Protein AF-0000000075213456 (afdb_homodimer)

Structure (mmCIF, N/CA/C/O backbone):
data_AF-0000000075213456-model_v1
#
loop_
_entity.id
_entity.type
_entity.pdbx_description
1 polymer 'Uncharacterized protein'
#
loop_
_atom_site.group_PDB
_atom_site.id
_atom_site.type_symbol
_atom_site.label_atom_id
_atom_site.label_alt_id
_atom_site.label_comp_id
_atom_site.label_asym_id
_atom_site.label_entity_id
_atom_site.label_seq_id
_atom_site.pdbx_PDB_ins_code
_atom_site.Cartn_x
_atom_site.Cartn_y
_atom_site.Cartn_z
_atom_site.occupancy
_atom_site.B_iso_or_equiv
_atom_site.auth_seq_id
_atom_site.auth_comp_id
_atom_site.auth_asym_id
_atom_site.auth_atom_id
_atom_site.pdbx_PDB_model_num
ATOM 1 N N . MET A 1 1 ? -4.926 -102.125 -33.375 1 35.5 1 MET A N 1
ATOM 2 C CA . MET A 1 1 ? -4.551 -101.125 -34.344 1 35.5 1 MET A CA 1
ATOM 3 C C . MET A 1 1 ? -5.164 -99.75 -33.969 1 35.5 1 MET A C 1
ATOM 5 O O . MET A 1 1 ? -6.328 -99.5 -34.25 1 35.5 1 MET A O 1
ATOM 9 N N . GLU A 1 2 ? -4.836 -99.312 -32.688 1 40.94 2 GLU A N 1
ATOM 10 C CA . GLU A 1 2 ? -5.309 -98.125 -31.922 1 40.94 2 GLU A CA 1
ATOM 11 C C . GLU A 1 2 ? -4.887 -96.812 -32.594 1 40.94 2 GLU A C 1
ATOM 13 O O . GLU A 1 2 ? -3.703 -96.625 -32.875 1 40.94 2 GLU A O 1
ATOM 18 N N . ASP A 1 3 ? -5.785 -96.25 -33.375 1 38.34 3 ASP A N 1
ATOM 19 C CA . ASP A 1 3 ? -5.816 -95 -34.125 1 38.34 3 ASP A CA 1
ATOM 20 C C . ASP A 1 3 ? -5.543 -93.75 -33.219 1 38.34 3 ASP A C 1
ATOM 22 O O . ASP A 1 3 ? -6.336 -93.5 -32.312 1 38.34 3 ASP A O 1
ATOM 26 N N . TYR A 1 4 ? -4.289 -93.562 -32.688 1 42.91 4 TYR A N 1
ATOM 27 C CA . TYR A 1 4 ? -3.816 -92.375 -31.984 1 42.91 4 TYR A CA 1
ATOM 28 C C . TYR A 1 4 ? -4.09 -91.125 -32.812 1 42.91 4 TYR A C 1
ATOM 30 O O . TYR A 1 4 ? -3.566 -90.938 -33.906 1 42.91 4 TYR A O 1
ATOM 38 N N . ASN A 1 5 ? -5.363 -90.562 -32.812 1 35.97 5 ASN A N 1
ATOM 39 C CA . ASN A 1 5 ? -5.793 -89.25 -33.344 1 35.97 5 ASN A CA 1
ATOM 40 C C . ASN A 1 5 ? -4.883 -88.125 -32.875 1 35.97 5 ASN A C 1
ATOM 42 O O . ASN A 1 5 ? -4.723 -87.938 -31.656 1 35.97 5 ASN A O 1
ATOM 46 N N . ASN A 1 6 ? -3.766 -87.75 -33.562 1 35.34 6 ASN A N 1
ATOM 47 C CA . ASN A 1 6 ? -2.881 -86.625 -33.5 1 35.34 6 ASN A CA 1
ATOM 48 C C . ASN A 1 6 ? -3.666 -85.312 -33.469 1 35.34 6 ASN A C 1
ATOM 50 O O . ASN A 1 6 ? -4.328 -84.938 -34.469 1 35.34 6 ASN A O 1
ATOM 54 N N . GLN A 1 7 ? -4.426 -85 -32.375 1 35.34 7 GLN A N 1
ATOM 55 C CA . GLN A 1 7 ? -5.051 -83.688 -32.156 1 35.34 7 GLN A CA 1
ATOM 56 C C . GLN A 1 7 ? -4.055 -82.562 -32.406 1 35.34 7 GLN A C 1
ATOM 58 O O . GLN A 1 7 ? -3.012 -82.5 -31.766 1 35.34 7 GLN A O 1
ATOM 63 N N . TYR A 1 8 ? -3.883 -82.188 -33.75 1 36.78 8 TYR A N 1
ATOM 64 C CA . TYR A 1 8 ? -3.203 -81 -34.25 1 36.78 8 TYR A CA 1
ATOM 65 C C . TYR A 1 8 ? -3.605 -79.75 -33.469 1 36.78 8 TYR A C 1
ATOM 67 O O . TYR A 1 8 ? -4.789 -79.375 -33.406 1 36.78 8 TYR A O 1
ATOM 75 N N . TYR A 1 9 ? -2.93 -79.438 -32.312 1 39.84 9 TYR A N 1
ATOM 76 C CA . TYR A 1 9 ? -2.932 -78.125 -31.609 1 39.84 9 TYR A CA 1
ATOM 77 C C . TYR A 1 9 ? -2.689 -77 -32.562 1 39.84 9 TYR A C 1
ATOM 79 O O . TYR A 1 9 ? -1.654 -76.938 -33.25 1 39.84 9 TYR A O 1
ATOM 87 N N . GLN A 1 10 ? -3.717 -76.562 -33.312 1 33.41 10 GLN A N 1
ATOM 88 C CA . GLN A 1 10 ? -3.658 -75.312 -34.125 1 33.41 10 GLN A CA 1
ATOM 89 C C . GLN A 1 10 ? -3.201 -74.125 -33.281 1 33.41 10 GLN A C 1
ATOM 91 O O . GLN A 1 10 ? -3.854 -73.75 -32.312 1 33.41 10 GLN A O 1
ATOM 96 N N . PRO A 1 11 ? -1.873 -73.875 -33.094 1 37.12 11 PRO A N 1
ATOM 97 C CA . PRO A 1 11 ? -1.334 -72.688 -32.406 1 37.12 11 PRO A CA 1
ATOM 98 C C . PRO A 1 11 ? -1.876 -71.375 -32.969 1 37.12 11 PRO A C 1
ATOM 100 O O . PRO A 1 11 ? -1.39 -70.312 -32.594 1 37.12 11 PRO A O 1
ATOM 103 N N . ASN A 1 12 ? -2.58 -71.25 -34.125 1 34.97 12 ASN A N 1
ATOM 104 C CA . ASN A 1 12 ? -2.418 -70 -34.844 1 34.97 12 ASN A CA 1
ATOM 105 C C . ASN A 1 12 ? -3.061 -68.875 -34.125 1 34.97 12 ASN A C 1
ATOM 107 O O . ASN A 1 12 ? -4.254 -68.625 -34.281 1 34.97 12 ASN A O 1
ATOM 111 N N . GLN A 1 13 ? -3.004 -68.75 -32.75 1 36.69 13 GLN A N 1
ATOM 112 C CA . GLN A 1 13 ? -3.592 -67.5 -32.312 1 36.69 13 GLN A CA 1
ATOM 113 C C . GLN A 1 13 ? -2.963 -66.312 -33.031 1 36.69 13 GLN A C 1
ATOM 115 O O . GLN A 1 13 ? -1.764 -66.062 -32.875 1 36.69 13 GLN A O 1
ATOM 120 N N . ASN A 1 14 ? -3.293 -65.938 -34.281 1 35.91 14 ASN A N 1
ATOM 121 C CA . ASN A 1 14 ? -3.049 -64.688 -34.969 1 35.91 14 ASN A CA 1
ATOM 122 C C . ASN A 1 14 ? -3.252 -63.5 -34 1 35.91 14 ASN A C 1
ATOM 124 O O . ASN A 1 14 ? -4.336 -63.344 -33.438 1 35.91 14 ASN A O 1
ATOM 128 N N . PRO A 1 15 ? -2.166 -63.031 -33.344 1 43.31 15 PRO A N 1
ATOM 129 C CA . PRO A 1 15 ? -2.4 -61.781 -32.656 1 43.31 15 PRO A CA 1
ATOM 130 C C . PRO A 1 15 ? -3.277 -60.812 -33.438 1 43.31 15 PRO A C 1
ATOM 132 O O . PRO A 1 15 ? -3.08 -60.656 -34.656 1 43.31 15 PRO A O 1
ATOM 135 N N . ASN A 1 16 ? -4.582 -60.75 -33.25 1 39.97 16 ASN A N 1
ATOM 136 C CA . ASN A 1 16 ? -5.473 -59.75 -33.844 1 39.97 16 ASN A CA 1
ATOM 137 C C . ASN A 1 16 ? -4.809 -58.406 -33.938 1 39.97 16 ASN A C 1
ATOM 139 O O . ASN A 1 16 ? -4.477 -57.781 -32.938 1 39.97 16 ASN A O 1
ATOM 143 N N . PRO A 1 17 ? -4.117 -58 -35.062 1 45.06 17 PRO A N 1
ATOM 144 C CA . PRO A 1 17 ? -3.574 -56.656 -35.344 1 45.06 17 PRO A CA 1
ATOM 145 C C . PRO A 1 17 ? -4.512 -55.531 -34.938 1 45.06 17 PRO A C 1
ATOM 147 O O . PRO A 1 17 ? -4.199 -54.375 -35.156 1 45.06 17 PRO A O 1
ATOM 150 N N . ASN A 1 18 ? -5.82 -55.812 -34.75 1 45.56 18 ASN A N 1
ATOM 151 C CA . ASN A 1 18 ? -6.688 -54.688 -34.469 1 45.56 18 ASN A CA 1
ATOM 152 C C . ASN A 1 18 ? -6.395 -54.062 -33.094 1 45.56 18 ASN A C 1
ATOM 154 O O . ASN A 1 18 ? -7.285 -53.5 -32.469 1 45.56 18 ASN A O 1
ATOM 158 N N . GLN A 1 19 ? -5.535 -54.656 -32.344 1 46.47 19 GLN A N 1
ATOM 159 C CA . GLN A 1 19 ? -5.355 -53.781 -31.188 1 46.47 19 GLN A CA 1
ATOM 160 C C . GLN A 1 19 ? -4.926 -52.375 -31.609 1 46.47 19 GLN A C 1
ATOM 162 O O . GLN A 1 19 ? -3.963 -52.219 -32.375 1 46.47 19 GLN A O 1
ATOM 167 N N . PRO A 1 20 ? -5.859 -51.375 -31.719 1 46.12 20 PRO A N 1
ATOM 168 C CA . PRO A 1 20 ? -5.387 -50.031 -32.094 1 46.12 20 PRO A CA 1
ATOM 169 C C . PRO A 1 20 ? -4.047 -49.688 -31.438 1 46.12 20 PRO A C 1
ATOM 171 O O . PRO A 1 20 ? -3.725 -50.188 -30.359 1 46.12 20 PRO A O 1
ATOM 174 N N . PRO A 1 21 ? -2.965 -49.312 -32.219 1 43.62 21 PRO A N 1
ATOM 175 C CA . PRO A 1 21 ? -1.715 -48.844 -31.641 1 43.62 21 PRO A CA 1
ATOM 176 C C . PRO A 1 21 ? -1.937 -48.094 -30.328 1 43.62 21 PRO A C 1
ATOM 178 O O . PRO A 1 21 ? -2.982 -47.469 -30.141 1 43.62 21 PRO A O 1
ATOM 181 N N . TYR A 1 22 ? -1.324 -48.469 -29.234 1 48.03 22 TYR A N 1
ATOM 182 C CA . TYR A 1 22 ? -1.169 -47.625 -28.062 1 48.03 22 TYR A CA 1
ATOM 183 C C . TYR A 1 22 ? -1.049 -46.156 -28.438 1 48.03 22 TYR A C 1
ATOM 185 O O . TYR A 1 22 ? -0.06 -45.75 -29.062 1 48.03 22 TYR A O 1
ATOM 193 N N . GLN A 1 23 ? -2.086 -45.406 -28.906 1 43.75 23 GLN A N 1
ATOM 194 C CA . GLN A 1 23 ? -1.974 -43.969 -29.047 1 43.75 23 GLN A CA 1
ATOM 195 C C . GLN A 1 23 ? -1.196 -43.375 -27.875 1 43.75 23 GLN A C 1
ATOM 197 O O . GLN A 1 23 ? -1.502 -43.625 -26.719 1 43.75 23 GLN A O 1
ATOM 202 N N . PRO A 1 24 ? 0.108 -43.031 -28.031 1 44.44 24 PRO A N 1
ATOM 203 C CA . PRO A 1 24 ? 0.726 -42.219 -26.984 1 44.44 24 PRO A CA 1
ATOM 204 C C . PRO A 1 24 ? -0.264 -41.281 -26.312 1 44.44 24 PRO A C 1
ATOM 206 O O . PRO A 1 24 ? -1.038 -40.594 -26.984 1 44.44 24 PRO A O 1
ATOM 209 N N . GLN A 1 25 ? -0.935 -41.562 -25.234 1 45.97 25 GLN A N 1
ATOM 210 C CA . GLN A 1 25 ? -1.639 -40.531 -24.5 1 45.97 25 GLN A CA 1
ATOM 211 C C . GLN A 1 25 ? -0.991 -39.156 -24.719 1 45.97 25 GLN A C 1
ATOM 213 O O . GLN A 1 25 ? 0.198 -38.969 -24.453 1 45.97 25 GLN A O 1
ATOM 218 N N . TYR A 1 26 ? -1.252 -38.344 -25.75 1 45.84 26 TYR A N 1
ATOM 219 C CA . TYR A 1 26 ? -0.932 -36.938 -25.797 1 45.84 26 TYR A CA 1
ATOM 220 C C . TYR A 1 26 ? -0.874 -36.344 -24.391 1 45.84 26 TYR A C 1
ATOM 222 O O . TYR A 1 26 ? -1.901 -36.219 -23.719 1 45.84 26 TYR A O 1
ATOM 230 N N . GLN A 1 27 ? 0.114 -36.562 -23.5 1 46.31 27 GLN A N 1
ATOM 231 C CA . GLN A 1 27 ? 0.436 -35.75 -22.344 1 46.31 27 GLN A CA 1
ATOM 232 C C . GLN A 1 27 ? 0.124 -34.281 -22.609 1 46.31 27 GLN A C 1
ATOM 234 O O . GLN A 1 27 ? 0.795 -33.625 -23.422 1 46.31 27 GLN A O 1
ATOM 239 N N . GLN A 1 28 ? -1.038 -33.75 -22.75 1 45.97 28 GLN A N 1
ATOM 240 C CA . GLN A 1 28 ? -1.233 -32.312 -22.781 1 45.97 28 GLN A CA 1
ATOM 241 C C . GLN A 1 28 ? -0.188 -31.594 -21.938 1 45.97 28 GLN A C 1
ATOM 243 O O . GLN A 1 28 ? 0.047 -31.984 -20.781 1 45.97 28 GLN A O 1
ATOM 248 N N . PRO A 1 29 ? 0.82 -30.953 -22.531 1 48.22 29 PRO A N 1
ATOM 249 C CA . PRO A 1 29 ? 1.768 -30.188 -21.703 1 48.22 29 PRO A CA 1
ATOM 250 C C . PRO A 1 29 ? 1.105 -29.516 -20.5 1 48.22 29 PRO A C 1
ATOM 252 O O . PRO A 1 29 ? 0.07 -28.875 -20.656 1 48.22 29 PRO A O 1
ATOM 255 N N . ILE A 1 30 ? 0.997 -30.062 -19.312 1 52.09 30 ILE A N 1
ATOM 256 C CA . ILE A 1 30 ? 0.672 -29.359 -18.078 1 52.09 30 ILE A CA 1
ATOM 257 C C . ILE A 1 30 ? 1.223 -27.938 -18.141 1 52.09 30 ILE A C 1
ATOM 259 O O . ILE A 1 30 ? 2.436 -27.734 -18.234 1 52.09 30 ILE A O 1
ATOM 263 N N . TYR A 1 31 ? 0.667 -26.953 -18.922 1 49.06 31 TYR A N 1
ATOM 264 C CA . TYR A 1 31 ? 1.037 -25.547 -18.859 1 49.06 31 TYR A CA 1
ATOM 265 C C . TYR A 1 31 ? 1.323 -25.125 -17.438 1 49.06 31 TYR A C 1
ATOM 267 O O . TYR A 1 31 ? 0.405 -25.016 -16.609 1 49.06 31 TYR A O 1
ATOM 275 N N . GLN A 1 32 ? 2.385 -25.578 -16.719 1 54.91 32 GLN A N 1
ATOM 276 C CA . GLN A 1 32 ? 2.861 -25.047 -15.453 1 54.91 32 GLN A CA 1
ATOM 277 C C . GLN A 1 32 ? 3.26 -23.578 -15.586 1 54.91 32 GLN A C 1
ATOM 279 O O . GLN A 1 32 ? 4.102 -23.234 -16.422 1 54.91 32 GLN A O 1
ATOM 284 N N . GLN A 1 33 ? 2.391 -22.547 -15.492 1 57.03 33 GLN A N 1
ATOM 285 C CA . GLN A 1 33 ? 2.941 -21.188 -15.461 1 57.03 33 GLN A CA 1
ATOM 286 C C . GLN A 1 33 ? 4.199 -21.141 -14.594 1 57.03 33 GLN A C 1
ATOM 288 O O . GLN A 1 33 ? 4.211 -21.641 -13.469 1 57.03 33 GLN A O 1
ATOM 293 N N . PRO A 1 34 ? 5.371 -21.141 -15.297 1 67.81 34 PRO A N 1
ATOM 294 C CA . PRO A 1 34 ? 6.598 -21.047 -14.5 1 67.81 34 PRO A CA 1
ATOM 295 C C . PRO A 1 34 ? 6.41 -20.234 -13.227 1 67.81 34 PRO A C 1
ATOM 297 O O . PRO A 1 34 ? 5.664 -19.25 -13.219 1 67.81 34 PRO A O 1
ATOM 300 N N . TYR A 1 35 ? 6.625 -20.938 -12.172 1 78.06 35 TYR A N 1
ATOM 301 C CA . TYR A 1 35 ? 6.59 -20.25 -10.883 1 78.06 35 TYR A CA 1
ATOM 302 C C . TYR A 1 35 ? 7.41 -18.969 -10.93 1 78.06 35 TYR A C 1
ATOM 304 O O . TYR A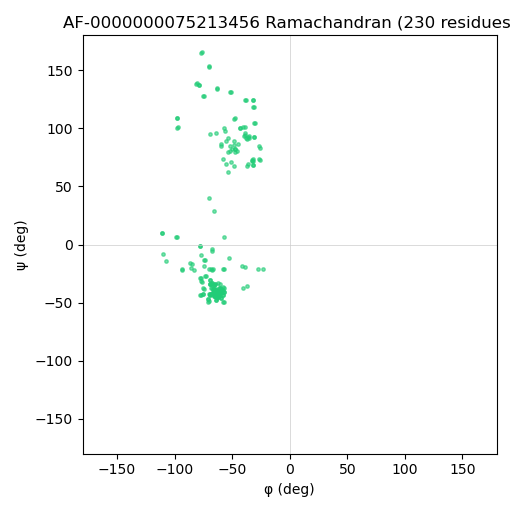 1 35 ? 8.602 -19 -11.234 1 78.06 35 TYR A O 1
ATOM 312 N N . ASP A 1 36 ? 6.887 -17.688 -10.922 1 88.44 36 ASP A N 1
ATOM 313 C CA . ASP A 1 36 ? 7.52 -16.375 -10.836 1 88.44 36 ASP A CA 1
ATOM 314 C C . ASP A 1 36 ? 7.492 -15.844 -9.406 1 88.44 36 ASP A C 1
ATOM 316 O O . ASP A 1 36 ? 6.457 -15.375 -8.938 1 88.44 36 ASP A O 1
ATOM 320 N N . PRO A 1 37 ? 8.594 -15.961 -8.68 1 90.94 37 PRO A N 1
ATOM 321 C CA . PRO A 1 37 ? 8.633 -15.539 -7.277 1 90.94 37 PRO A CA 1
ATOM 322 C C . PRO A 1 37 ? 8.258 -14.07 -7.094 1 90.94 37 PRO A C 1
ATOM 324 O O . PRO A 1 37 ? 7.914 -13.648 -5.984 1 90.94 37 PRO A O 1
ATOM 327 N N . THR A 1 38 ? 8.367 -13.258 -8.141 1 94.62 38 THR A N 1
ATOM 328 C CA . THR A 1 38 ? 8.086 -11.828 -8.039 1 94.62 38 THR A CA 1
ATOM 329 C C . THR A 1 38 ? 6.578 -11.57 -8.039 1 94.62 38 THR A C 1
ATOM 331 O O . THR A 1 38 ? 6.141 -10.43 -7.883 1 94.62 38 THR A O 1
ATOM 334 N N . THR A 1 39 ? 5.781 -12.609 -8.148 1 95.12 39 THR A N 1
ATOM 335 C CA . THR A 1 39 ? 4.336 -12.422 -8.188 1 95.12 39 THR A CA 1
ATOM 336 C C . THR A 1 39 ? 3.686 -12.961 -6.914 1 95.12 39 THR A C 1
ATOM 338 O O . THR A 1 39 ? 2.457 -13.008 -6.812 1 95.12 39 THR A O 1
ATOM 341 N N . GLU A 1 40 ? 4.465 -13.305 -5.938 1 95.06 40 GLU A N 1
ATOM 342 C CA . GLU A 1 40 ? 3.936 -13.82 -4.68 1 95.06 40 GLU A CA 1
ATOM 343 C C . GLU A 1 40 ? 3.227 -12.727 -3.887 1 95.06 40 GLU A C 1
ATOM 345 O O . GLU A 1 40 ? 3.543 -11.547 -4.031 1 95.06 40 GLU A O 1
ATOM 350 N N . VAL A 1 41 ? 2.324 -13.094 -3.102 1 97 41 VAL A N 1
ATOM 351 C CA . VAL A 1 41 ? 1.606 -12.188 -2.215 1 97 41 VAL A CA 1
ATOM 352 C C . VAL A 1 41 ? 2.58 -11.562 -1.217 1 97 41 VAL A C 1
ATOM 354 O O . VAL A 1 41 ? 3.422 -12.258 -0.643 1 97 41 VAL A O 1
ATOM 357 N N . MET A 1 42 ? 2.449 -10.266 -1.047 1 98.19 42 MET A N 1
ATOM 358 C CA . MET A 1 42 ? 3.285 -9.57 -0.073 1 98.19 42 MET A CA 1
ATOM 359 C C . MET A 1 42 ? 2.725 -9.727 1.337 1 98.19 42 MET A C 1
ATOM 361 O O . MET A 1 42 ? 1.516 -9.617 1.545 1 98.19 42 MET A O 1
ATOM 365 N N . SER A 1 43 ? 3.551 -9.961 2.297 1 98.06 43 SER A N 1
ATOM 366 C CA . SER A 1 43 ? 3.133 -10.102 3.689 1 98.06 43 SER A CA 1
ATOM 367 C C . SER A 1 43 ? 2.82 -8.75 4.312 1 98.06 43 SER A C 1
ATOM 369 O O . SER A 1 43 ? 3.219 -7.707 3.785 1 98.06 43 SER A O 1
ATOM 371 N N . ILE A 1 44 ? 2.16 -8.734 5.445 1 98.5 44 ILE A N 1
ATOM 372 C CA . ILE A 1 44 ? 1.854 -7.543 6.219 1 98.5 44 ILE A CA 1
ATOM 373 C C . ILE A 1 44 ? 3.148 -6.855 6.645 1 98.5 44 ILE A C 1
ATOM 375 O O . ILE A 1 44 ? 3.258 -5.629 6.574 1 98.5 44 ILE A O 1
ATOM 379 N N . GLY A 1 45 ? 4.156 -7.609 6.977 1 98.06 45 GLY A N 1
ATOM 380 C CA . GLY A 1 45 ? 5.434 -7.074 7.418 1 98.06 45 GLY A CA 1
ATOM 381 C C . GLY A 1 45 ? 6.172 -6.309 6.336 1 98.06 45 GLY A C 1
ATOM 382 O O . GLY A 1 45 ? 6.809 -5.293 6.609 1 98.06 45 GLY A O 1
ATOM 383 N N . SER A 1 46 ? 6.027 -6.77 5.133 1 97.81 46 SER A N 1
ATOM 384 C CA . SER A 1 46 ? 6.664 -6.078 4.016 1 97.81 46 SER A CA 1
ATOM 385 C C . SER A 1 46 ? 6.062 -4.691 3.811 1 97.81 46 SER A C 1
ATOM 387 O O . SER A 1 46 ? 6.785 -3.723 3.572 1 97.81 46 SER A O 1
ATOM 389 N N . TYR A 1 47 ? 4.766 -4.52 3.945 1 98 47 TYR A N 1
ATOM 390 C CA . TYR A 1 47 ? 4.102 -3.22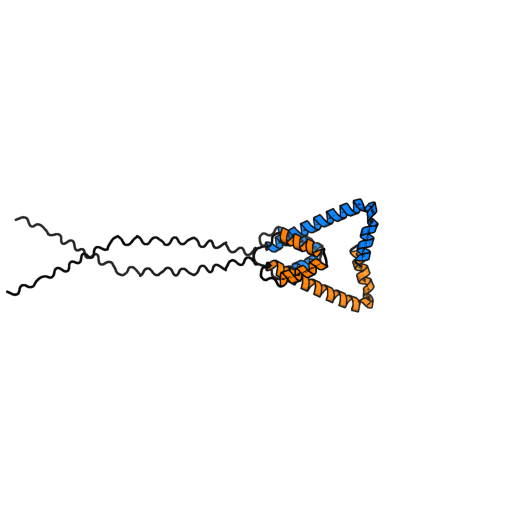7 3.814 1 98 47 TYR A CA 1
ATOM 391 C C . TYR A 1 47 ? 4.48 -2.301 4.965 1 98 47 TYR A C 1
ATOM 393 O O . TYR A 1 47 ? 4.703 -1.104 4.758 1 98 47 TYR A O 1
ATOM 401 N N . ILE A 1 48 ? 4.594 -2.955 6.148 1 97.56 48 ILE A N 1
ATOM 402 C CA . ILE A 1 48 ? 4.969 -2.162 7.312 1 97.56 48 ILE A CA 1
ATOM 403 C C . ILE A 1 48 ? 6.379 -1.612 7.129 1 97.56 48 ILE A C 1
ATOM 405 O O . ILE A 1 48 ? 6.641 -0.441 7.418 1 97.56 48 ILE A O 1
ATOM 409 N N . LEU A 1 49 ? 7.238 -2.391 6.668 1 96.69 49 LEU A N 1
ATOM 410 C CA . LEU A 1 49 ? 8.594 -1.935 6.391 1 96.69 49 LEU A CA 1
ATOM 411 C C . LEU A 1 49 ? 8.594 -0.795 5.379 1 96.69 49 LEU A C 1
ATOM 413 O O . LEU A 1 49 ? 9.336 0.179 5.527 1 96.69 49 LEU A O 1
ATOM 417 N N . MET A 1 50 ? 7.762 -0.873 4.352 1 96.38 50 MET A N 1
ATOM 418 C CA . MET A 1 50 ? 7.633 0.174 3.34 1 96.38 50 MET A CA 1
ATOM 419 C C . MET A 1 50 ? 7.172 1.484 3.971 1 96.38 50 MET A C 1
ATOM 421 O O . MET A 1 50 ? 7.688 2.553 3.637 1 96.38 50 MET A O 1
ATOM 425 N N . PHE A 1 51 ? 6.27 1.327 4.965 1 93.19 51 PHE A N 1
ATOM 426 C CA . PHE A 1 51 ? 5.742 2.523 5.605 1 93.19 51 PHE A CA 1
ATOM 427 C C . PHE A 1 51 ? 6.781 3.139 6.539 1 93.19 51 PHE A C 1
ATOM 429 O O . PHE A 1 51 ? 6.926 4.363 6.59 1 93.19 51 PHE A O 1
ATOM 436 N N . ILE A 1 52 ? 7.52 2.332 7.219 1 92.69 52 ILE A N 1
ATOM 437 C CA . ILE A 1 52 ? 8.539 2.811 8.141 1 92.69 52 ILE A CA 1
ATOM 438 C C . ILE A 1 52 ? 9.656 3.51 7.363 1 92.69 52 ILE A C 1
ATOM 440 O O . ILE A 1 52 ? 10.086 4.605 7.734 1 92.69 52 ILE A O 1
ATOM 444 N N . LEU A 1 53 ? 10.062 3.021 6.301 1 93.19 53 LEU A N 1
ATOM 445 C CA . LEU A 1 53 ? 11.109 3.605 5.477 1 93.19 53 LEU A CA 1
ATOM 446 C C . LEU A 1 53 ? 10.648 4.918 4.852 1 93.19 53 LEU A C 1
ATOM 448 O O . LEU A 1 53 ? 11.445 5.828 4.641 1 93.19 53 LEU A O 1
ATOM 452 N N . SER A 1 54 ? 9.359 4.992 4.555 1 88.31 54 SER A N 1
ATOM 453 C CA . SER A 1 54 ? 8.781 6.18 3.932 1 88.31 54 SER A CA 1
ATOM 454 C C . SER A 1 54 ? 8.805 7.367 4.887 1 88.31 54 SER A C 1
ATOM 456 O O . SER A 1 54 ? 8.703 8.516 4.453 1 88.31 54 SER A O 1
ATOM 458 N N . ALA A 1 55 ? 8.883 7.094 6.203 1 83.62 55 ALA A N 1
ATOM 459 C CA . ALA A 1 55 ? 8.914 8.164 7.203 1 83.62 55 ALA A CA 1
ATOM 460 C C . ALA A 1 55 ? 10.219 8.945 7.125 1 83.62 55 ALA A C 1
ATOM 462 O O . ALA A 1 55 ? 10.312 10.062 7.645 1 83.62 55 ALA A O 1
ATOM 463 N N . ILE A 1 56 ? 11.18 8.297 6.547 1 85.88 56 ILE A N 1
ATOM 464 C CA . ILE A 1 56 ? 12.469 8.953 6.328 1 85.88 56 ILE A CA 1
ATOM 465 C C . ILE A 1 56 ? 12.547 9.477 4.895 1 85.88 56 ILE A C 1
ATOM 467 O O . ILE A 1 56 ? 12.773 8.711 3.957 1 85.88 56 ILE A O 1
ATOM 471 N N . PRO A 1 57 ? 12.492 10.719 4.734 1 86 57 PRO A N 1
ATOM 472 C CA . PRO A 1 57 ? 12.297 11.32 3.412 1 86 57 PRO A CA 1
ATOM 473 C C . PRO A 1 57 ? 13.383 10.906 2.414 1 86 57 PRO A C 1
ATOM 475 O O . PRO A 1 57 ? 13.07 10.547 1.277 1 86 57 PRO A O 1
ATOM 478 N N . VAL A 1 58 ? 14.586 10.984 2.715 1 90.19 58 VAL A N 1
ATOM 479 C CA . VAL A 1 58 ? 15.688 10.656 1.806 1 90.19 58 VAL A CA 1
ATOM 480 C C . VAL A 1 58 ? 15.664 9.164 1.485 1 90.19 58 VAL A C 1
ATOM 482 O O . VAL A 1 58 ? 15.797 8.773 0.324 1 90.19 58 VAL A O 1
ATOM 485 N N . VAL A 1 59 ? 15.391 8.383 2.496 1 93.44 59 VAL A N 1
ATOM 486 C CA . VAL A 1 59 ? 15.391 6.934 2.34 1 93.44 59 VAL A CA 1
ATOM 487 C C . VAL A 1 59 ? 14.219 6.512 1.462 1 93.44 59 VAL A C 1
ATOM 489 O O . VAL A 1 59 ? 14.344 5.602 0.639 1 93.44 59 VAL A O 1
ATOM 492 N N . ASN A 1 60 ? 13.109 7.219 1.568 1 93.44 60 ASN A N 1
ATOM 493 C CA . ASN A 1 60 ? 11.922 6.91 0.786 1 93.44 60 ASN A CA 1
ATOM 494 C C . ASN A 1 60 ? 12.18 7.043 -0.711 1 93.44 60 ASN A C 1
ATOM 496 O O . ASN A 1 60 ? 11.898 6.121 -1.479 1 93.44 60 ASN A O 1
ATOM 500 N N . ILE A 1 61 ? 12.859 8.07 -1.057 1 92.56 61 ILE A N 1
ATOM 501 C CA . ILE A 1 61 ? 13.133 8.336 -2.465 1 92.56 61 ILE A CA 1
ATOM 502 C C . ILE A 1 61 ? 14.117 7.297 -3.002 1 92.56 61 ILE A C 1
ATOM 504 O O . ILE A 1 61 ? 13.914 6.754 -4.094 1 92.56 61 ILE A O 1
ATOM 508 N N . ILE A 1 62 ? 15.102 7.012 -2.234 1 96.31 62 ILE A N 1
ATOM 509 C CA . ILE A 1 62 ? 16.094 6.023 -2.637 1 96.31 62 ILE A CA 1
ATOM 510 C C . ILE A 1 62 ? 15.438 4.656 -2.793 1 96.31 62 ILE A C 1
ATOM 512 O O . ILE A 1 62 ? 15.656 3.961 -3.787 1 96.31 62 ILE A O 1
ATOM 516 N N . CYS A 1 63 ? 14.617 4.285 -1.881 1 97.19 63 CYS A N 1
ATOM 517 C CA . CYS A 1 63 ? 13.938 2.99 -1.925 1 97.19 63 CYS A CA 1
ATOM 518 C C . CYS A 1 63 ? 13.062 2.875 -3.164 1 97.19 63 CYS A C 1
ATOM 520 O O . CYS A 1 63 ? 13.039 1.829 -3.816 1 97.19 63 CYS A O 1
ATOM 522 N N . TRP A 1 64 ? 12.297 3.916 -3.492 1 96.31 64 TRP A N 1
ATOM 523 C CA . TRP A 1 64 ? 11.438 3.893 -4.676 1 96.31 64 TRP A CA 1
ATOM 524 C C . TRP A 1 64 ? 12.258 3.615 -5.934 1 96.31 64 TRP A C 1
ATOM 526 O O . TRP A 1 64 ? 11.883 2.764 -6.746 1 96.31 64 TRP A O 1
ATOM 536 N N . ILE A 1 65 ? 13.422 4.199 -6.066 1 96.69 65 ILE A N 1
ATOM 537 C CA . ILE A 1 65 ? 14.266 4.051 -7.246 1 96.69 65 ILE A CA 1
ATOM 538 C C . ILE A 1 65 ? 14.836 2.635 -7.297 1 96.69 65 ILE A C 1
ATOM 540 O O . ILE A 1 65 ? 14.734 1.953 -8.32 1 96.69 65 ILE A O 1
ATOM 544 N N . VAL A 1 66 ? 15.367 2.223 -6.203 1 96.88 66 VAL A N 1
ATOM 545 C CA . VAL A 1 66 ? 16.016 0.916 -6.145 1 96.88 66 VAL A CA 1
ATOM 546 C C . VAL A 1 66 ? 14.984 -0.181 -6.422 1 96.88 66 VAL A C 1
ATOM 548 O O . VAL A 1 66 ? 15.258 -1.11 -7.188 1 96.88 66 VAL A O 1
ATOM 551 N N . TRP A 1 67 ? 13.82 -0.112 -5.848 1 97.25 67 TRP A N 1
ATOM 552 C CA . TRP A 1 67 ? 12.82 -1.166 -6 1 97.25 67 TRP A CA 1
ATOM 553 C C . TRP A 1 67 ? 12.203 -1.137 -7.395 1 97.25 67 TRP A C 1
ATOM 555 O O . TRP A 1 67 ? 11.852 -2.182 -7.945 1 97.25 67 TRP A O 1
ATOM 565 N N . LEU A 1 68 ? 12.172 -0.007 -8.055 1 97.31 68 LEU A N 1
ATOM 566 C CA . LEU A 1 68 ? 11.578 0.084 -9.383 1 97.31 68 LEU A CA 1
ATOM 567 C C . LEU A 1 68 ? 12.531 -0.478 -10.438 1 97.31 68 LEU A C 1
ATOM 569 O O . LEU A 1 68 ? 12.086 -1.103 -11.406 1 97.31 68 LEU A O 1
ATOM 573 N N . VAL A 1 69 ? 13.805 -0.403 -10.211 1 96.56 69 VAL A N 1
ATOM 574 C CA . VAL A 1 69 ? 14.797 -0.801 -11.203 1 96.56 69 VAL A CA 1
ATOM 575 C C . VAL A 1 69 ? 15.203 -2.258 -10.977 1 96.56 69 VAL A C 1
ATOM 577 O O . VAL A 1 69 ? 15.617 -2.945 -11.914 1 96.56 69 VAL A O 1
ATOM 580 N N . SER A 1 70 ? 15 -2.766 -9.812 1 95.75 70 SER A N 1
ATOM 581 C CA . SER A 1 70 ? 15.406 -4.129 -9.477 1 95.75 70 SER A CA 1
ATOM 582 C C . SER A 1 70 ? 14.469 -5.152 -10.109 1 95.75 70 SER A C 1
ATOM 584 O O . SER A 1 70 ? 13.25 -5.082 -9.93 1 95.75 70 SER A O 1
ATOM 586 N N . PRO A 1 71 ? 15.008 -6.105 -10.82 1 94.88 71 PRO A N 1
ATOM 587 C CA . PRO A 1 71 ? 14.164 -7.121 -11.453 1 94.88 71 PRO A CA 1
ATOM 588 C C . PRO A 1 71 ? 13.602 -8.133 -10.461 1 94.88 71 PRO A C 1
ATOM 590 O O . PRO A 1 71 ? 12.641 -8.836 -10.773 1 94.88 71 PRO A O 1
ATOM 593 N N . ASN A 1 72 ? 14.141 -8.156 -9.242 1 95.75 72 ASN A N 1
ATOM 594 C CA . ASN A 1 72 ? 13.734 -9.156 -8.266 1 95.75 72 ASN A CA 1
ATOM 595 C C . ASN A 1 72 ? 12.703 -8.609 -7.289 1 95.75 72 ASN A C 1
ATOM 597 O O . ASN A 1 72 ? 12.258 -9.312 -6.383 1 95.75 72 ASN A O 1
ATOM 601 N N . THR A 1 73 ? 12.32 -7.469 -7.582 1 96.88 73 THR A N 1
ATOM 602 C CA . THR A 1 73 ? 11.328 -6.859 -6.699 1 96.88 73 THR A CA 1
ATOM 603 C C . THR A 1 73 ? 9.938 -7.41 -6.984 1 96.88 73 THR A C 1
ATOM 605 O O . THR A 1 73 ? 9.57 -7.617 -8.141 1 96.88 73 THR A O 1
ATOM 608 N N . ASN A 1 74 ? 9.281 -7.66 -5.922 1 98.12 74 ASN A N 1
ATOM 609 C CA . ASN A 1 74 ? 7.891 -8.086 -6.027 1 98.12 74 ASN A CA 1
ATOM 610 C C . ASN A 1 74 ? 7.074 -7.137 -6.898 1 98.12 74 ASN A C 1
ATOM 612 O O . ASN A 1 74 ? 7.125 -5.918 -6.715 1 98.12 74 ASN A O 1
ATOM 616 N N . LYS A 1 75 ? 6.328 -7.66 -7.832 1 97.62 75 LYS A N 1
ATOM 617 C CA . LYS A 1 75 ? 5.586 -6.852 -8.789 1 97.62 75 LYS A CA 1
ATOM 618 C C . LYS A 1 75 ? 4.508 -6.023 -8.102 1 97.62 75 LYS A C 1
ATOM 620 O O . LYS A 1 75 ? 4.203 -4.906 -8.523 1 97.62 75 LYS A O 1
ATOM 625 N N . ASN A 1 76 ? 3.906 -6.551 -7.051 1 98.5 76 ASN A N 1
ATOM 626 C CA . ASN A 1 76 ? 2.959 -5.766 -6.266 1 98.5 76 ASN A CA 1
ATOM 627 C C . ASN A 1 76 ? 3.621 -4.527 -5.664 1 98.5 76 ASN A C 1
ATOM 629 O O . ASN A 1 76 ? 3.023 -3.451 -5.633 1 98.5 76 ASN A O 1
ATOM 633 N N . LYS A 1 77 ? 4.805 -4.742 -5.188 1 98.31 77 LYS A N 1
ATOM 634 C CA . LYS A 1 77 ? 5.578 -3.643 -4.621 1 98.31 77 LYS A CA 1
ATOM 635 C C . LYS A 1 77 ? 5.871 -2.576 -5.672 1 98.31 77 LYS A C 1
ATOM 637 O O . LYS A 1 77 ? 5.703 -1.382 -5.418 1 98.31 77 LYS A O 1
ATOM 642 N N . LYS A 1 78 ? 6.227 -3.012 -6.832 1 98.31 78 LYS A N 1
ATOM 643 C CA . LYS A 1 78 ? 6.512 -2.076 -7.918 1 98.31 78 LYS A CA 1
ATOM 644 C C . LYS A 1 78 ? 5.262 -1.294 -8.312 1 98.31 78 LYS A C 1
ATOM 646 O O . LYS A 1 78 ? 5.312 -0.073 -8.477 1 98.31 78 LYS A O 1
ATOM 651 N N . ASN A 1 79 ? 4.184 -2.021 -8.406 1 98.44 79 ASN A N 1
ATOM 652 C CA . ASN A 1 79 ? 2.924 -1.375 -8.758 1 98.44 79 ASN A CA 1
ATOM 653 C C . ASN A 1 79 ? 2.486 -0.378 -7.688 1 98.44 79 ASN A C 1
ATOM 655 O O . ASN A 1 79 ? 1.964 0.691 -8.008 1 98.44 79 ASN A O 1
ATOM 659 N N . PHE A 1 80 ? 2.703 -0.72 -6.422 1 97.75 80 PHE A N 1
ATOM 660 C CA . PHE A 1 80 ? 2.422 0.186 -5.312 1 97.75 80 PHE A CA 1
ATOM 661 C C . PHE A 1 80 ? 3.236 1.467 -5.441 1 97.75 80 PHE A C 1
ATOM 663 O O . PHE A 1 80 ? 2.703 2.566 -5.289 1 97.75 80 PHE A O 1
ATOM 670 N N . ILE A 1 81 ? 4.5 1.34 -5.738 1 97.31 81 ILE A N 1
ATOM 671 C CA . ILE A 1 81 ? 5.395 2.488 -5.848 1 97.31 81 ILE A CA 1
ATOM 672 C C . ILE A 1 81 ? 4.973 3.361 -7.027 1 97.31 81 ILE A C 1
ATOM 674 O O . ILE A 1 81 ? 4.898 4.586 -6.906 1 97.31 81 ILE A O 1
ATOM 678 N N . TRP A 1 82 ? 4.656 2.77 -8.188 1 97.94 82 TRP A N 1
ATOM 679 C CA . TRP A 1 82 ? 4.172 3.525 -9.344 1 97.94 82 TRP A CA 1
ATOM 680 C C . TRP A 1 82 ? 2.904 4.297 -8.992 1 97.94 82 TRP A C 1
ATOM 682 O O . TRP A 1 82 ? 2.744 5.453 -9.391 1 97.94 82 TRP A O 1
ATOM 692 N N . ALA A 1 83 ? 2.014 3.639 -8.281 1 97.81 83 ALA A N 1
ATOM 693 C CA . ALA A 1 83 ? 0.773 4.293 -7.879 1 97.81 83 ALA A CA 1
ATOM 694 C C . ALA A 1 83 ? 1.056 5.48 -6.961 1 97.81 83 ALA A C 1
ATOM 696 O O . ALA A 1 83 ? 0.42 6.531 -7.082 1 97.81 83 ALA A O 1
ATOM 697 N N . GLN A 1 84 ? 2.047 5.309 -6.035 1 95.38 84 GLN A N 1
ATOM 698 C CA . GLN A 1 84 ? 2.436 6.402 -5.148 1 95.38 84 GLN A CA 1
ATOM 699 C C . GLN A 1 84 ? 3.008 7.574 -5.945 1 95.38 84 GLN A C 1
ATOM 701 O O . GLN A 1 84 ? 2.676 8.734 -5.68 1 95.38 84 GLN A O 1
ATOM 706 N N . ILE A 1 85 ? 3.814 7.332 -6.941 1 95.5 85 ILE A N 1
ATOM 707 C CA . ILE A 1 85 ? 4.445 8.352 -7.77 1 95.5 85 ILE A CA 1
ATOM 708 C C . ILE A 1 85 ? 3.375 9.117 -8.555 1 95.5 85 ILE A C 1
ATOM 710 O O . ILE A 1 85 ? 3.379 10.352 -8.578 1 95.5 85 ILE A O 1
ATOM 714 N N . ILE A 1 86 ? 2.453 8.398 -9.07 1 97.56 86 ILE A N 1
ATOM 715 C CA . ILE A 1 86 ? 1.374 9.016 -9.836 1 97.56 86 ILE A CA 1
ATOM 716 C C . ILE A 1 86 ? 0.538 9.906 -8.922 1 97.56 86 ILE A C 1
ATOM 718 O O . ILE A 1 86 ? 0.196 11.031 -9.281 1 97.56 86 ILE A O 1
ATOM 722 N N . MET A 1 87 ? 0.23 9.391 -7.727 1 94.31 87 MET A N 1
ATOM 723 C CA . MET A 1 87 ? -0.598 10.164 -6.801 1 94.31 87 MET A CA 1
ATOM 724 C C . MET A 1 87 ? 0.133 11.414 -6.332 1 94.31 87 MET A C 1
ATOM 726 O O . MET A 1 87 ? -0.481 12.469 -6.168 1 94.31 87 MET A O 1
ATOM 730 N N . VAL A 1 88 ? 1.449 11.352 -6.094 1 90.94 88 VAL A N 1
ATOM 731 C CA . VAL A 1 88 ? 2.242 12.508 -5.707 1 90.94 88 VAL A CA 1
ATOM 732 C C . VAL A 1 88 ? 2.252 13.531 -6.844 1 90.94 88 VAL A C 1
ATOM 734 O O . VAL A 1 88 ? 2.082 14.727 -6.613 1 90.94 88 VAL A O 1
ATOM 737 N N . ALA A 1 89 ? 2.387 13.117 -8.055 1 94.94 89 ALA A N 1
ATOM 738 C CA . ALA A 1 89 ? 2.373 14 -9.219 1 94.94 89 ALA A CA 1
ATOM 739 C C . ALA A 1 89 ? 1.022 14.695 -9.367 1 94.94 89 ALA A C 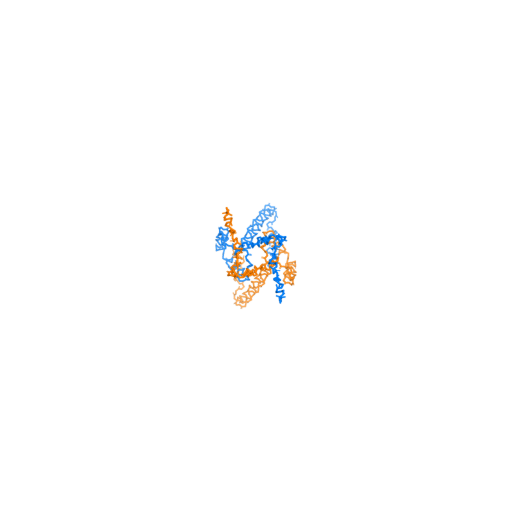1
ATOM 741 O O . ALA A 1 89 ? 0.963 15.914 -9.578 1 94.94 89 ALA A O 1
ATOM 742 N N . VAL A 1 90 ? -0.003 13.93 -9.211 1 94.69 90 VAL A N 1
ATOM 743 C CA . VAL A 1 90 ? -1.351 14.477 -9.305 1 94.69 90 VAL A CA 1
ATOM 744 C C . VAL A 1 90 ? -1.565 15.508 -8.203 1 94.69 90 VAL A C 1
ATOM 746 O O . VAL A 1 90 ? -2.115 16.578 -8.445 1 94.69 90 VAL A O 1
ATOM 749 N N . ALA A 1 91 ? -1.129 15.164 -7.02 1 88.38 91 ALA A N 1
ATOM 750 C CA . ALA A 1 91 ? -1.253 16.094 -5.895 1 88.38 91 ALA A CA 1
ATOM 751 C C . ALA A 1 91 ? -0.484 17.391 -6.164 1 88.38 91 ALA A C 1
ATOM 753 O O . ALA A 1 91 ? -0.977 18.484 -5.879 1 88.38 91 ALA A O 1
ATOM 754 N N . TYR A 1 92 ? 0.7 17.328 -6.719 1 88.12 92 TYR A N 1
ATOM 755 C CA . TYR A 1 92 ? 1.507 18.5 -7.016 1 88.12 92 TYR A CA 1
ATOM 756 C C . TYR A 1 92 ? 0.829 19.375 -8.062 1 88.12 92 TYR A C 1
ATOM 758 O O . TYR A 1 92 ? 0.796 20.594 -7.934 1 88.12 92 TYR A O 1
ATOM 766 N N . VAL A 1 93 ? 0.271 18.766 -9.055 1 92.19 93 VAL A N 1
ATOM 767 C CA . VAL A 1 93 ? -0.444 19.5 -10.094 1 92.19 93 VAL A CA 1
ATOM 768 C C . VAL A 1 93 ? -1.652 20.203 -9.484 1 92.19 93 VAL A C 1
ATOM 770 O O . VAL A 1 93 ? -1.904 21.375 -9.781 1 92.19 93 VAL A O 1
ATOM 773 N N . ALA A 1 94 ? -2.346 19.531 -8.578 1 86.44 94 ALA A N 1
ATOM 774 C CA . ALA A 1 94 ? -3.514 20.109 -7.922 1 86.44 94 ALA A CA 1
ATOM 775 C C . ALA A 1 94 ? -3.121 21.297 -7.062 1 86.44 94 ALA A C 1
ATOM 777 O O . ALA A 1 94 ? -3.803 22.328 -7.066 1 86.44 94 ALA A O 1
ATOM 778 N N . VAL A 1 95 ? -2.035 21.156 -6.418 1 84.81 95 VAL A N 1
ATOM 779 C CA . VAL A 1 95 ? -1.554 22.234 -5.543 1 84.81 95 VAL A CA 1
ATOM 780 C C . VAL A 1 95 ? -1.133 23.438 -6.379 1 84.81 95 VAL A C 1
ATOM 782 O O . VAL A 1 95 ? -1.442 24.578 -6.031 1 84.81 95 VAL A O 1
ATOM 785 N N . ILE A 1 96 ? -0.459 23.25 -7.461 1 85.81 96 ILE A N 1
ATOM 786 C CA . ILE A 1 96 ? -0.006 24.328 -8.344 1 85.81 96 ILE A CA 1
ATOM 787 C C . ILE A 1 96 ? -1.212 25.047 -8.93 1 85.81 96 ILE A C 1
ATOM 789 O O . ILE A 1 96 ? -1.253 26.281 -8.953 1 85.81 96 ILE A O 1
ATOM 793 N N . VAL A 1 97 ? -2.191 24.375 -9.359 1 86 97 VAL A N 1
ATOM 794 C CA . VAL A 1 97 ? -3.404 24.953 -9.93 1 86 97 VAL A CA 1
ATOM 795 C C . VAL A 1 97 ? -4.141 25.75 -8.852 1 86 97 VAL A C 1
ATOM 797 O O . VAL A 1 97 ? -4.617 26.859 -9.117 1 86 97 VAL A O 1
ATOM 800 N N . ALA A 1 98 ? -4.176 25.172 -7.652 1 80.44 98 ALA A N 1
ATOM 801 C CA . ALA A 1 98 ? -4.844 25.844 -6.543 1 80.44 98 ALA A CA 1
ATOM 802 C C . ALA A 1 98 ? -4.113 27.125 -6.168 1 80.44 98 ALA A C 1
ATOM 804 O O . ALA A 1 98 ? -4.746 28.156 -5.879 1 80.44 98 ALA A O 1
ATOM 805 N N . LEU A 1 99 ? -2.838 27.094 -6.195 1 80.94 99 LEU A N 1
ATOM 806 C CA . LEU A 1 99 ? -2.025 28.266 -5.852 1 80.94 99 LEU A CA 1
ATOM 807 C C . LEU A 1 99 ? -2.154 29.344 -6.914 1 80.94 99 LEU A C 1
ATOM 809 O O . LEU A 1 99 ? -2.178 30.547 -6.59 1 80.94 99 LEU A O 1
ATOM 813 N N . THR A 1 100 ? -2.117 28.891 -8.016 1 80.69 100 THR A N 1
ATOM 814 C CA . THR A 1 100 ? -2.223 29.875 -9.086 1 80.69 100 THR A CA 1
ATOM 815 C C . THR A 1 100 ? -3.621 30.484 -9.125 1 80.69 100 THR A C 1
ATOM 817 O O . THR A 1 100 ? -3.785 31.656 -9.484 1 80.69 100 THR A O 1
ATOM 820 N N . THR A 1 101 ? -4.531 29.562 -8.766 1 74.62 101 THR A N 1
ATOM 821 C CA . THR A 1 101 ? -5.887 30.109 -8.734 1 74.62 101 THR A CA 1
ATOM 822 C C . THR A 1 101 ? -6.113 30.922 -7.465 1 74.62 101 THR A C 1
ATOM 824 O O . THR A 1 101 ? -6.879 31.891 -7.473 1 74.62 101 THR A O 1
ATOM 827 N N . THR A 1 102 ? -5.57 30.266 -6.254 1 61.25 102 THR A N 1
ATOM 828 C CA . THR A 1 102 ? -5.734 30.984 -5.004 1 61.25 102 THR A CA 1
ATOM 829 C C . THR A 1 102 ? -4.758 32.156 -4.926 1 61.25 102 THR A C 1
ATOM 831 O O . THR A 1 102 ? -4.703 32.875 -3.916 1 61.25 102 THR A O 1
ATOM 834 N N . SER A 1 103 ? -3.701 32.469 -5.504 1 56.38 103 SER A N 1
ATOM 835 C CA . SER A 1 103 ? -3.338 33.844 -5.352 1 56.38 103 SER A CA 1
ATOM 836 C C . SER A 1 103 ? -4.574 34.719 -5.141 1 56.38 103 SER A C 1
ATOM 838 O O . SER A 1 103 ? -4.512 35.75 -4.445 1 56.38 103 SER A O 1
ATOM 840 N N . LEU A 1 104 ? -5.797 34.344 -5.492 1 47.28 104 LEU A N 1
ATOM 841 C CA . LEU A 1 104 ? -7.035 34.656 -4.789 1 47.28 104 LEU A CA 1
ATOM 842 C C . LEU A 1 104 ? -7.277 33.688 -3.65 1 47.28 104 LEU A C 1
ATOM 844 O O . LEU A 1 104 ? -7.977 34 -2.686 1 47.28 104 LEU A O 1
ATOM 848 N N . GLY A 1 105 ? -6.746 32.312 -3.436 1 47.38 105 GLY A N 1
ATOM 849 C CA . GLY A 1 105 ? -6.965 31.125 -2.637 1 47.38 105 GLY A CA 1
ATOM 850 C C . GLY A 1 105 ? -5.867 30.875 -1.619 1 47.38 105 GLY A C 1
ATOM 851 O O . GLY A 1 105 ? -5.82 29.812 -0.992 1 47.38 105 GLY A O 1
ATOM 852 N N . VAL A 1 106 ? -4.789 31.438 -1.466 1 51.16 106 VAL A N 1
ATOM 853 C CA . VAL A 1 106 ? -3.893 31.344 -0.32 1 51.16 106 VAL A CA 1
ATOM 854 C C . VAL A 1 106 ? -4.707 31.266 0.97 1 51.16 106 VAL A C 1
ATOM 856 O O . VAL A 1 106 ? -4.258 30.703 1.965 1 51.16 106 VAL A O 1
ATOM 859 N N . ASN A 1 107 ? -5.797 31.938 1.061 1 52.41 107 ASN A N 1
ATOM 860 C CA . ASN A 1 107 ? -6.73 31.891 2.178 1 52.41 107 ASN A CA 1
ATOM 861 C C . ASN A 1 107 ? -7.32 30.5 2.361 1 52.41 107 ASN A C 1
ATOM 863 O O . ASN A 1 107 ? -7.594 30.078 3.486 1 52.41 107 ASN A O 1
ATOM 867 N N . TYR A 1 108 ? -7.523 29.766 1.327 1 49.47 108 TYR A N 1
ATOM 868 C CA . TYR A 1 108 ? -8.164 28.469 1.469 1 49.47 108 TYR A CA 1
ATOM 869 C C . TYR A 1 108 ? -7.199 27.438 2.064 1 49.47 108 TYR A C 1
ATOM 871 O O . TYR A 1 108 ? -7.586 26.625 2.908 1 49.47 108 TYR A O 1
ATOM 879 N N . LEU A 1 109 ? -6.012 27.391 1.674 1 47.12 109 LEU A N 1
ATOM 880 C CA . LEU A 1 109 ? -5.055 26.469 2.281 1 47.12 109 LEU A CA 1
ATOM 881 C C . LEU A 1 109 ? -4.832 26.812 3.75 1 47.12 109 LEU A C 1
ATOM 883 O O . LEU A 1 109 ? -4.727 25.906 4.59 1 47.12 109 LEU A O 1
ATOM 887 N N . SER A 1 110 ? -4.723 28.062 4.105 1 51.69 110 SER A N 1
ATOM 888 C CA . SER A 1 110 ? -4.723 28.453 5.512 1 51.69 110 SER A CA 1
ATOM 889 C C . SER A 1 110 ? -5.988 27.969 6.215 1 51.69 110 SER A C 1
ATOM 891 O O . SER A 1 110 ? -5.926 27.5 7.355 1 51.69 110 SER A O 1
ATOM 893 N N . ASP A 1 111 ? -7.156 27.969 5.598 1 47.78 111 ASP A N 1
ATOM 894 C CA . ASP A 1 111 ? -8.414 27.5 6.18 1 47.78 111 ASP A CA 1
ATOM 895 C C . ASP A 1 111 ? -8.422 25.984 6.324 1 47.78 111 ASP A C 1
ATOM 897 O O . ASP A 1 111 ? -8.867 25.453 7.348 1 47.78 111 ASP A O 1
ATOM 901 N N . LEU A 1 112 ? -8.047 25.266 5.363 1 43.72 112 LEU A N 1
ATOM 902 C CA . LEU A 1 112 ? -7.996 23.812 5.422 1 43.72 112 LEU A CA 1
ATOM 903 C C . LEU A 1 112 ? -6.977 23.359 6.461 1 43.72 112 LEU A C 1
ATOM 905 O O . LEU A 1 112 ? -7.234 22.406 7.203 1 43.72 112 LEU A O 1
ATOM 909 N N . MET A 1 113 ? -5.797 23.891 6.48 1 45.81 113 MET A N 1
ATOM 910 C CA . MET A 1 113 ? -4.828 23.578 7.523 1 45.81 113 MET A CA 1
ATOM 911 C C . MET A 1 113 ? -5.383 23.922 8.906 1 45.81 113 MET A C 1
ATOM 913 O O . MET A 1 113 ? -5.18 23.172 9.859 1 45.81 113 MET A O 1
ATOM 917 N N . VAL A 1 114 ? -6.102 25.031 9.016 1 45.12 114 VAL A N 1
ATOM 918 C CA . VAL A 1 114 ? -6.762 25.406 10.258 1 45.12 114 VAL A CA 1
ATOM 919 C C . VAL A 1 114 ? -7.914 24.453 10.539 1 45.12 114 VAL A C 1
ATOM 921 O O . VAL A 1 114 ? -8.148 24.078 11.695 1 45.12 114 VAL A O 1
ATOM 924 N N . ALA A 1 115 ? -8.578 23.875 9.523 1 44.12 115 ALA A N 1
ATOM 925 C CA . ALA A 1 115 ? -9.672 22.922 9.719 1 44.12 115 ALA A CA 1
ATOM 926 C C . ALA A 1 115 ? -9.141 21.547 10.125 1 44.12 115 ALA A C 1
ATOM 928 O O . ALA A 1 115 ? -9.797 20.812 10.859 1 44.12 115 ALA A O 1
ATOM 929 N N . LEU A 1 116 ? -8.07 21.172 9.711 1 42.66 116 LEU A N 1
ATOM 930 C CA . LEU A 1 116 ? -7.484 19.859 10.016 1 42.66 116 LEU A CA 1
ATOM 931 C C . LEU A 1 116 ? -6.73 19.906 11.344 1 42.66 116 LEU A C 1
ATOM 933 O O . LEU A 1 116 ? -6.41 18.859 11.914 1 42.66 116 LEU A O 1
ATOM 937 N N . LEU A 1 117 ? -6.449 21.031 11.789 1 39.38 117 LEU A N 1
ATOM 938 C CA . LEU A 1 117 ? -5.965 21.172 13.156 1 39.38 117 LEU A CA 1
ATOM 939 C C . LEU A 1 117 ? -7.125 21.391 14.125 1 39.38 117 LEU A C 1
ATOM 941 O O . LEU A 1 117 ? -7.078 20.906 15.266 1 39.38 117 LEU A O 1
ATOM 945 N N . MET B 1 1 ? 14.875 -89.5 -57.688 1 35.47 1 MET B N 1
ATOM 946 C CA . MET B 1 1 ? 14.297 -89.5 -56.375 1 35.47 1 MET B CA 1
ATOM 947 C C . MET B 1 1 ? 14.75 -88.312 -55.531 1 35.47 1 MET B C 1
ATOM 949 O O . MET B 1 1 ? 15.922 -88.25 -55.156 1 35.47 1 MET B O 1
ATOM 953 N N . GLU B 1 2 ? 14.18 -87.062 -55.906 1 40.34 2 GLU B N 1
ATOM 954 C CA . GLU B 1 2 ? 14.461 -85.688 -55.5 1 40.34 2 GLU B CA 1
ATOM 955 C C . GLU B 1 2 ? 14.055 -85.438 -54.062 1 40.34 2 GLU B C 1
ATOM 957 O O . GLU B 1 2 ? 12.906 -85.688 -53.688 1 40.34 2 GLU B O 1
ATOM 962 N N . ASP B 1 3 ? 14.961 -85.562 -53.125 1 38.81 3 ASP B N 1
ATOM 963 C CA . ASP B 1 3 ? 15 -85.312 -51.688 1 38.81 3 ASP B CA 1
ATOM 964 C C . ASP B 1 3 ? 14.57 -83.875 -51.312 1 38.81 3 ASP B C 1
ATOM 966 O O . ASP B 1 3 ? 15.312 -82.938 -51.562 1 38.81 3 ASP B O 1
ATOM 970 N N . TYR B 1 4 ? 13.312 -83.438 -51.594 1 42.38 4 TYR B N 1
ATOM 971 C CA . TYR B 1 4 ? 12.781 -82.188 -51.188 1 42.38 4 TYR B CA 1
ATOM 972 C C . TYR B 1 4 ? 12.93 -82 -49.688 1 42.38 4 TYR B C 1
ATOM 974 O O . TYR B 1 4 ? 12.438 -82.812 -48.906 1 42.38 4 TYR B O 1
ATOM 982 N N . ASN B 1 5 ? 14.039 -81.375 -49.156 1 36.09 5 ASN B N 1
ATOM 983 C CA . ASN B 1 5 ? 14.422 -80.812 -47.844 1 36.09 5 ASN B CA 1
ATOM 984 C C . ASN B 1 5 ? 13.32 -79.938 -47.25 1 36.09 5 ASN B C 1
ATOM 986 O O . ASN B 1 5 ? 12.961 -78.938 -47.812 1 36.09 5 ASN B O 1
ATOM 990 N N . ASN B 1 6 ? 12.242 -80.438 -46.594 1 35.47 6 ASN B N 1
ATOM 991 C CA . ASN B 1 6 ? 11.211 -79.812 -45.781 1 35.47 6 ASN B CA 1
ATOM 992 C C . ASN B 1 6 ? 11.82 -78.938 -44.719 1 35.47 6 ASN B C 1
ATOM 994 O O . ASN B 1 6 ? 12.5 -79.375 -43.812 1 35.47 6 ASN B O 1
ATOM 998 N N . GLN B 1 7 ? 12.422 -77.75 -45.125 1 35.53 7 GLN B N 1
ATOM 999 C CA . GLN B 1 7 ? 12.883 -76.688 -44.188 1 35.53 7 GLN B CA 1
ATOM 1000 C C . GLN B 1 7 ? 11.797 -76.375 -43.188 1 35.53 7 G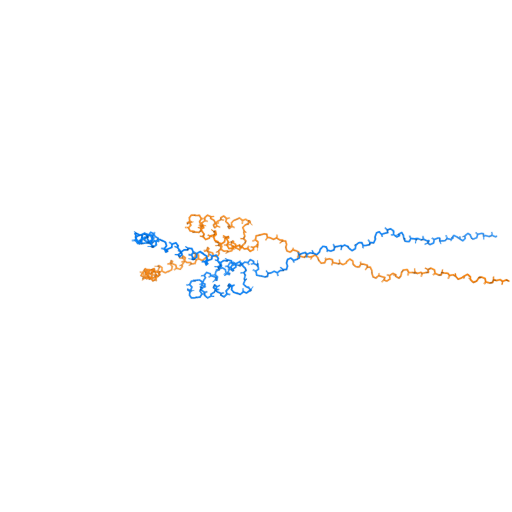LN B C 1
ATOM 1002 O O . GLN B 1 7 ? 10.703 -75.938 -43.594 1 35.53 7 GLN B O 1
ATOM 1007 N N . TYR B 1 8 ? 11.664 -77.125 -42.031 1 38.62 8 TYR B N 1
ATOM 1008 C CA . TYR B 1 8 ? 10.898 -76.875 -40.812 1 38.62 8 TYR B CA 1
ATOM 1009 C C . TYR B 1 8 ? 11.109 -75.5 -40.312 1 38.62 8 TYR B C 1
ATOM 1011 O O . TYR B 1 8 ? 12.234 -75.062 -40 1 38.62 8 TYR B O 1
ATOM 1019 N N . TYR B 1 9 ? 10.367 -74.438 -40.875 1 41.22 9 TYR B N 1
ATOM 1020 C CA . TYR B 1 9 ? 10.219 -73.125 -40.312 1 41.22 9 TYR B CA 1
ATOM 1021 C C . TYR B 1 9 ? 9.805 -73.188 -38.844 1 41.22 9 TYR B C 1
ATOM 1023 O O . TYR B 1 9 ? 8.758 -73.75 -38.531 1 41.22 9 TYR B O 1
ATOM 1031 N N . GLN B 1 10 ? 10.742 -73.375 -37.938 1 34.78 10 GLN B N 1
ATOM 1032 C CA . GLN B 1 10 ? 10.547 -73.312 -36.5 1 34.78 10 GLN B CA 1
ATOM 1033 C C . GLN B 1 10 ? 9.93 -71.938 -36.125 1 34.78 10 GLN B C 1
ATOM 1035 O O . GLN B 1 10 ? 10.508 -70.875 -36.375 1 34.78 10 GLN B O 1
ATOM 1040 N N . PRO B 1 11 ? 8.594 -71.75 -36.094 1 39.22 11 PRO B N 1
ATOM 1041 C CA . PRO B 1 11 ? 7.926 -70.5 -35.625 1 39.22 11 PRO B CA 1
ATOM 1042 C C . PRO B 1 11 ? 8.32 -70.125 -34.188 1 39.22 11 PRO B C 1
ATOM 1044 O O . PRO B 1 11 ? 7.66 -69.312 -33.562 1 39.22 11 PRO B O 1
ATOM 1047 N N . ASN B 1 12 ? 9.25 -70.75 -33.469 1 35.28 12 ASN B N 1
ATOM 1048 C CA . ASN B 1 12 ? 9.18 -70.562 -32.031 1 35.28 12 ASN B CA 1
ATOM 1049 C C . ASN B 1 12 ? 9.453 -69.125 -31.609 1 35.28 12 ASN B C 1
ATOM 1051 O O . ASN B 1 12 ? 10.602 -68.812 -31.328 1 35.28 12 ASN B O 1
ATOM 1055 N N . GLN B 1 13 ? 9.172 -68.125 -32.406 1 37 13 GLN B N 1
ATOM 1056 C CA . GLN B 1 13 ? 9.531 -66.875 -31.703 1 37 13 GLN B CA 1
ATOM 1057 C C . GLN B 1 13 ? 8.789 -66.75 -30.375 1 37 13 GLN B C 1
ATOM 1059 O O . GLN B 1 13 ? 7.562 -66.688 -30.359 1 37 13 GLN B O 1
ATOM 1064 N N . ASN B 1 14 ? 9.117 -67.5 -29.281 1 36.56 14 ASN B N 1
ATOM 1065 C CA . ASN B 1 14 ? 8.758 -67.25 -27.891 1 36.56 14 ASN B CA 1
ATOM 1066 C C . ASN B 1 14 ? 8.789 -65.75 -27.594 1 36.56 14 ASN B C 1
ATOM 1068 O O . ASN B 1 14 ? 9.836 -65.125 -27.734 1 36.56 14 ASN B O 1
ATOM 1072 N N . PRO B 1 15 ? 7.66 -65.062 -27.766 1 43.12 15 PRO B N 1
ATOM 1073 C CA . PRO B 1 15 ? 7.746 -63.719 -27.234 1 43.12 15 PRO B CA 1
ATOM 1074 C C . PRO B 1 15 ? 8.516 -63.656 -25.906 1 43.12 15 PRO B C 1
ATOM 1076 O O . PRO B 1 15 ? 8.312 -64.5 -25.031 1 43.12 15 PRO B O 1
ATOM 1079 N N . ASN B 1 16 ? 9.797 -63.344 -25.875 1 40.69 16 ASN B N 1
ATOM 1080 C CA . ASN B 1 16 ? 10.594 -63.125 -24.672 1 40.69 16 ASN B CA 1
ATOM 1081 C C . ASN B 1 16 ? 9.789 -62.406 -23.594 1 40.69 16 ASN B C 1
ATOM 1083 O O . ASN B 1 16 ? 9.375 -61.25 -23.797 1 40.69 16 ASN B O 1
ATOM 1087 N N . PRO B 1 17 ? 9.086 -63.062 -22.641 1 45.59 17 PRO B N 1
ATOM 1088 C CA . PRO B 1 17 ? 8.414 -62.5 -21.469 1 45.59 17 PRO B CA 1
ATOM 1089 C C . PRO B 1 17 ? 9.219 -61.375 -20.812 1 45.59 17 PRO B C 1
ATOM 1091 O O . PRO B 1 17 ? 8.797 -60.844 -19.797 1 45.59 17 PRO B O 1
ATOM 1094 N N . ASN B 1 18 ? 10.539 -61.312 -21.094 1 45.34 18 ASN B N 1
ATOM 1095 C CA . ASN B 1 18 ? 11.289 -60.281 -20.359 1 45.34 18 ASN B CA 1
ATOM 1096 C C . ASN B 1 18 ? 10.883 -58.875 -20.766 1 45.34 18 ASN B C 1
ATOM 1098 O O . ASN B 1 18 ? 11.695 -57.938 -20.703 1 45.34 18 ASN B O 1
ATOM 1102 N N . GLN B 1 19 ? 10.047 -58.75 -21.703 1 46.56 19 GLN B N 1
ATOM 1103 C CA . GLN B 1 19 ? 9.734 -57.312 -21.781 1 46.56 19 GLN B CA 1
ATOM 1104 C C . GLN B 1 19 ? 9.211 -56.812 -20.438 1 46.56 19 GLN B C 1
ATOM 1106 O O . GLN B 1 19 ? 8.281 -57.406 -19.859 1 46.56 19 GLN B O 1
ATOM 1111 N N . PRO B 1 20 ? 10.055 -56.125 -19.562 1 46.09 20 PRO B N 1
ATOM 1112 C CA . PRO B 1 20 ? 9.5 -55.625 -18.312 1 46.09 20 PRO B CA 1
ATOM 1113 C C . PRO B 1 20 ? 8.086 -55.062 -18.484 1 46.09 20 PRO B C 1
ATOM 1115 O O . PRO B 1 20 ? 7.727 -54.594 -19.562 1 46.09 20 PRO B O 1
ATOM 1118 N N . PRO B 1 21 ? 7.062 -55.562 -17.703 1 44.62 21 PRO B N 1
ATOM 1119 C CA . PRO B 1 21 ? 5.738 -54.938 -17.734 1 44.62 21 PRO B CA 1
ATOM 1120 C C . PRO B 1 21 ? 5.797 -53.438 -17.984 1 44.62 21 PRO B C 1
ATOM 1122 O O . PRO B 1 21 ? 6.777 -52.781 -17.641 1 44.62 21 PRO B O 1
ATOM 1125 N N . TYR B 1 22 ? 5.133 -52.938 -18.984 1 48.94 22 TYR B N 1
ATOM 1126 C CA . TYR B 1 22 ? 4.82 -51.5 -19.078 1 48.94 22 TYR B CA 1
ATOM 1127 C C . TYR B 1 22 ? 4.617 -50.906 -17.703 1 48.94 22 TYR B C 1
ATOM 1129 O O . TYR B 1 22 ? 3.627 -51.188 -17.031 1 48.94 22 TYR B O 1
ATOM 1137 N N . GLN B 1 23 ? 5.602 -50.656 -16.797 1 44.53 23 GLN B N 1
ATOM 1138 C CA . GLN B 1 23 ? 5.379 -49.875 -15.602 1 44.53 23 GLN B CA 1
ATOM 1139 C C . GLN B 1 23 ? 4.527 -48.625 -15.914 1 44.53 23 GLN B C 1
ATOM 1141 O O . GLN B 1 23 ? 4.824 -47.906 -16.844 1 44.53 23 GLN B O 1
ATOM 1146 N N . PRO B 1 24 ? 3.211 -48.656 -15.625 1 44 24 PRO B N 1
ATOM 1147 C CA . PRO B 1 24 ? 2.51 -47.375 -15.703 1 44 24 PRO B CA 1
ATOM 1148 C C . PRO B 1 24 ? 3.406 -46.188 -15.352 1 44 24 PRO B C 1
ATOM 1150 O O . PRO B 1 24 ? 4.137 -46.219 -14.359 1 44 24 PRO B O 1
ATOM 1153 N N . GLN B 1 25 ? 4.078 -45.5 -16.234 1 46.22 25 GLN B N 1
ATOM 1154 C CA . GLN B 1 25 ? 4.676 -44.219 -15.867 1 46.22 25 GLN B CA 1
ATOM 1155 C C . GLN B 1 25 ? 3.924 -43.562 -14.703 1 46.22 25 GLN B C 1
ATOM 1157 O O . GLN B 1 25 ? 2.721 -43.312 -14.805 1 46.22 25 GLN B O 1
ATOM 1162 N N . TYR B 1 26 ? 4.125 -43.844 -13.422 1 46.03 26 TYR B N 1
ATOM 1163 C CA . TYR B 1 26 ? 3.695 -43 -12.312 1 46.03 26 TYR B CA 1
ATOM 1164 C C . TYR B 1 26 ? 3.59 -41.562 -12.758 1 46.03 26 TYR B C 1
ATOM 1166 O O . TYR B 1 26 ? 4.605 -40.906 -13.023 1 46.03 26 TYR B O 1
ATOM 1174 N N . GLN B 1 27 ? 2.619 -41.094 -13.562 1 46.69 27 GLN B N 1
ATOM 1175 C CA . GLN B 1 27 ? 2.234 -39.688 -13.68 1 46.69 27 GLN B CA 1
ATOM 1176 C C . GLN B 1 27 ? 2.426 -38.938 -12.359 1 46.69 27 GLN B C 1
ATOM 1178 O O . GLN B 1 27 ? 1.71 -39.188 -11.391 1 46.69 27 GLN B O 1
ATOM 1183 N N . GLN B 1 28 ? 3.547 -38.656 -11.797 1 45.62 28 GLN B N 1
ATOM 1184 C CA . GLN B 1 28 ? 3.617 -37.75 -10.664 1 45.62 28 GLN B CA 1
ATOM 1185 C C . GLN B 1 28 ? 2.52 -36.688 -10.734 1 45.62 28 GLN B C 1
ATOM 1187 O O . GLN B 1 28 ? 2.32 -36.062 -11.773 1 45.62 28 GLN B O 1
ATOM 1192 N N . PRO B 1 29 ? 1.455 -36.781 -9.93 1 48.72 29 PRO B N 1
ATOM 1193 C CA . PRO B 1 29 ? 0.452 -35.719 -9.938 1 48.72 29 PRO B CA 1
ATOM 1194 C C . PRO B 1 29 ? 1.063 -34.344 -10.156 1 48.72 29 PRO B C 1
ATOM 1196 O O . PRO B 1 29 ? 2.043 -33.969 -9.5 1 48.72 29 PRO B O 1
ATOM 1199 N N . ILE B 1 30 ? 1.183 -33.781 -11.344 1 52.16 30 ILE B N 1
ATOM 1200 C CA . ILE B 1 30 ? 1.455 -32.344 -11.57 1 52.16 30 ILE B CA 1
ATOM 1201 C C . ILE B 1 30 ? 0.807 -31.516 -10.469 1 52.16 30 ILE B C 1
ATOM 1203 O O . ILE B 1 30 ? -0.417 -31.516 -10.32 1 52.16 30 ILE B O 1
ATOM 1207 N N . TY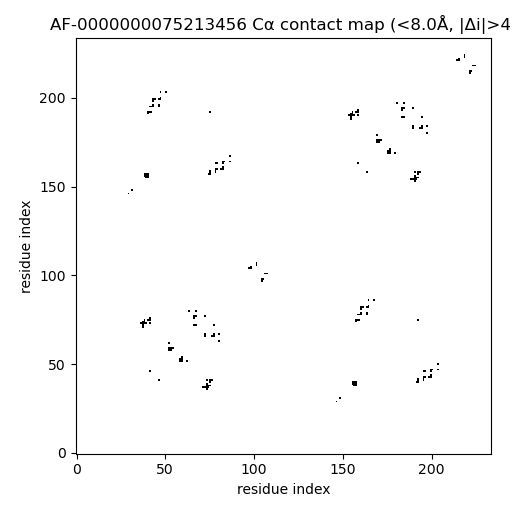R B 1 31 ? 1.299 -31.5 -9.188 1 49.12 31 TYR B N 1
ATOM 1208 C CA . TYR B 1 31 ? 0.83 -30.578 -8.164 1 49.12 31 TYR B CA 1
ATOM 1209 C C . TYR B 1 31 ? 0.502 -29.219 -8.781 1 49.12 31 TYR B C 1
ATOM 1211 O O . TYR B 1 31 ? 1.402 -28.484 -9.188 1 49.12 31 TYR B O 1
ATOM 1219 N N . GLN B 1 32 ? -0.541 -29.016 -9.602 1 54.75 32 GLN B N 1
ATOM 1220 C CA . GLN B 1 32 ? -1.058 -27.719 -10.023 1 54.75 32 GLN B CA 1
ATOM 1221 C C . GLN B 1 32 ? -1.519 -26.891 -8.828 1 54.75 32 GLN B C 1
ATOM 1223 O O . GLN B 1 32 ? -2.354 -27.344 -8.039 1 54.75 32 GLN B O 1
ATOM 1228 N N . GLN B 1 33 ? -0.722 -26.094 -8.109 1 57.28 33 GLN B N 1
ATOM 1229 C CA . GLN B 1 33 ? -1.33 -25.234 -7.109 1 57.28 33 GLN B CA 1
ATOM 1230 C C . GLN B 1 33 ? -2.604 -24.578 -7.645 1 57.28 33 GLN B C 1
ATOM 1232 O O . GLN B 1 33 ? -2.615 -24.047 -8.758 1 57.28 33 GLN B O 1
ATOM 1237 N N . PRO B 1 34 ? -3.76 -25.172 -7.23 1 67.44 34 PRO B N 1
ATOM 1238 C CA . PRO B 1 34 ? -5.008 -24.562 -7.691 1 67.44 34 PRO B CA 1
ATOM 1239 C C . PRO B 1 34 ? -4.883 -23.047 -7.879 1 67.44 34 PRO B C 1
ATOM 1241 O O . PRO B 1 34 ? -4.188 -22.375 -7.105 1 67.44 34 PRO B O 1
ATOM 1244 N N . TYR B 1 35 ? -5.098 -22.672 -9.109 1 77.94 35 TYR B N 1
ATOM 1245 C CA . TYR B 1 35 ? -5.121 -21.25 -9.406 1 77.94 35 TYR B CA 1
ATOM 1246 C C . TYR B 1 35 ? -6.008 -20.5 -8.422 1 77.94 35 TYR B C 1
ATOM 1248 O O . TYR B 1 35 ? -7.195 -20.812 -8.289 1 77.94 35 TYR B O 1
ATOM 1256 N N . ASP B 1 36 ? -5.566 -19.656 -7.43 1 88.62 36 ASP B N 1
ATOM 1257 C CA . ASP B 1 36 ? -6.262 -18.781 -6.492 1 88.62 36 ASP B CA 1
ATOM 1258 C C . ASP B 1 36 ? -6.297 -17.344 -7.008 1 88.62 36 ASP B C 1
ATOM 1260 O O . ASP B 1 36 ? -5.293 -16.625 -6.934 1 88.62 36 ASP B O 1
ATOM 1264 N N . PRO B 1 37 ? -7.402 -16.906 -7.574 1 91 37 PRO B N 1
ATOM 1265 C CA . PRO B 1 37 ? -7.492 -15.562 -8.156 1 91 37 PRO B CA 1
ATOM 1266 C C . PRO B 1 37 ? -7.191 -14.453 -7.145 1 91 37 PRO B C 1
ATOM 1268 O O . PRO B 1 37 ? -6.898 -13.32 -7.531 1 91 37 PRO B O 1
ATOM 1271 N N . THR B 1 38 ? -7.32 -14.742 -5.859 1 94.69 38 THR B N 1
ATOM 1272 C CA . THR B 1 38 ? -7.113 -13.734 -4.824 1 94.69 38 THR B CA 1
ATOM 1273 C C . THR B 1 38 ? -5.621 -13.5 -4.594 1 94.69 38 THR B C 1
ATOM 1275 O O . THR B 1 38 ? -5.238 -12.633 -3.811 1 94.69 38 THR B O 1
ATOM 1278 N N . THR B 1 39 ? -4.773 -14.219 -5.301 1 95.12 39 THR B N 1
ATOM 1279 C CA . THR B 1 39 ? -3.336 -14.062 -5.102 1 95.12 39 THR B CA 1
ATOM 1280 C C . THR B 1 39 ? -2.689 -13.406 -6.316 1 95.12 39 THR B C 1
ATOM 1282 O O . THR B 1 39 ? -1.464 -13.305 -6.395 1 95.12 39 THR B O 1
ATOM 1285 N N . GLU B 1 40 ? -3.469 -12.914 -7.219 1 95.06 40 GLU B N 1
ATOM 1286 C CA . GLU B 1 40 ? -2.943 -12.266 -8.414 1 95.06 40 GLU B CA 1
ATOM 1287 C C . GLU B 1 40 ? -2.297 -10.922 -8.078 1 95.06 40 GLU B C 1
ATOM 1289 O O . GLU B 1 40 ? -2.66 -10.289 -7.082 1 95.06 40 GLU B O 1
ATOM 1294 N N . VAL B 1 41 ? -1.39 -10.523 -8.852 1 97.06 41 VAL B N 1
ATOM 1295 C CA . VAL B 1 41 ? -0.73 -9.227 -8.711 1 97.06 41 VAL B CA 1
ATOM 1296 C C . VAL B 1 41 ? -1.748 -8.109 -8.898 1 97.06 41 VAL B C 1
ATOM 1298 O O . VAL B 1 41 ? -2.561 -8.148 -9.828 1 97.06 41 VAL B O 1
ATOM 1301 N N . MET B 1 42 ? -1.687 -7.148 -8.008 1 98.25 42 MET B N 1
ATOM 1302 C CA . MET B 1 42 ? -2.572 -5.996 -8.125 1 98.25 42 MET B CA 1
ATOM 1303 C C . MET B 1 42 ? -2.031 -4.996 -9.148 1 98.25 42 MET B C 1
ATOM 1305 O O . MET B 1 42 ? -0.831 -4.715 -9.164 1 98.25 42 MET B O 1
ATOM 1309 N N . SER B 1 43 ? -2.875 -4.434 -9.953 1 98.06 43 SER B N 1
ATOM 1310 C CA . SER B 1 43 ? -2.479 -3.441 -10.945 1 98.06 43 SER B CA 1
ATOM 1311 C C . SER B 1 43 ? -2.238 -2.08 -10.305 1 98.06 43 SER B C 1
ATOM 1313 O O . SER B 1 43 ? -2.674 -1.835 -9.18 1 98.06 43 SER B O 1
ATOM 1315 N N . ILE B 1 44 ? -1.601 -1.187 -11.008 1 98.5 44 ILE B N 1
ATOM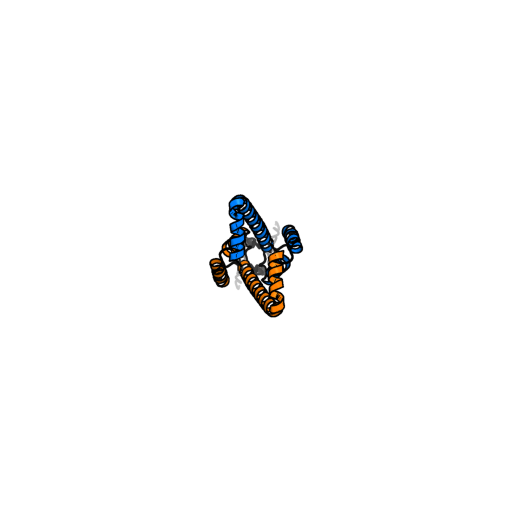 1316 C CA . ILE B 1 44 ? -1.364 0.189 -10.586 1 98.5 44 ILE B CA 1
ATOM 1317 C C . ILE B 1 44 ? -2.699 0.895 -10.352 1 98.5 44 ILE B C 1
ATOM 1319 O O . ILE B 1 44 ? -2.861 1.622 -9.375 1 98.5 44 ILE B O 1
ATOM 1323 N N . GLY B 1 45 ? -3.678 0.626 -11.164 1 98.06 45 GLY B N 1
ATOM 1324 C CA . GLY B 1 45 ? -4.988 1.25 -11.062 1 98.06 45 GLY B CA 1
ATOM 1325 C C . GLY B 1 45 ? -5.73 0.874 -9.797 1 98.06 45 GLY B C 1
ATOM 1326 O O . GLY B 1 45 ? -6.418 1.707 -9.203 1 98.06 45 GLY B O 1
ATOM 1327 N N . SER B 1 46 ? -5.539 -0.336 -9.383 1 97.75 46 SER B N 1
ATOM 1328 C CA . SER B 1 46 ? -6.18 -0.773 -8.141 1 97.75 46 SER B CA 1
ATOM 1329 C C . SER B 1 46 ? -5.637 -0.012 -6.938 1 97.75 46 SER B C 1
ATOM 1331 O O . SER B 1 46 ? -6.398 0.396 -6.059 1 97.75 46 SER B O 1
ATOM 1333 N N . TYR B 1 47 ? -4.352 0.254 -6.863 1 98.06 47 TYR B N 1
ATOM 1334 C CA . TYR B 1 47 ? -3.742 1.014 -5.777 1 98.06 47 TYR B CA 1
ATOM 1335 C C . TYR B 1 47 ? -4.188 2.471 -5.812 1 98.06 47 TYR B C 1
ATOM 1337 O O . TYR B 1 47 ? -4.461 3.07 -4.77 1 98.06 47 TYR B O 1
ATOM 1345 N N . ILE B 1 48 ? -4.305 2.953 -7.074 1 97.56 48 ILE B N 1
ATOM 1346 C CA . ILE B 1 48 ? -4.742 4.336 -7.223 1 97.56 48 ILE B CA 1
ATOM 1347 C C . ILE B 1 48 ? -6.172 4.484 -6.711 1 97.56 48 ILE B C 1
ATOM 1349 O O . ILE B 1 48 ? -6.488 5.445 -6.004 1 97.56 48 ILE B O 1
ATOM 1353 N N . LEU B 1 49 ? -6.984 3.598 -7.031 1 96.62 49 LEU B N 1
ATOM 1354 C CA . LEU B 1 49 ? -8.352 3.619 -6.527 1 96.62 49 LEU B CA 1
ATOM 1355 C C . LEU B 1 49 ? -8.375 3.574 -5.004 1 96.62 49 LEU B C 1
ATOM 1357 O O . LEU B 1 49 ? -9.156 4.285 -4.367 1 96.62 49 LEU B O 1
ATOM 1361 N N . MET B 1 50 ? -7.52 2.771 -4.379 1 96.44 50 MET B N 1
ATOM 1362 C CA . MET B 1 50 ? -7.41 2.678 -2.926 1 96.44 50 MET B CA 1
ATOM 1363 C C . MET B 1 50 ? -7.023 4.023 -2.322 1 96.44 50 MET B C 1
ATOM 1365 O O . MET B 1 50 ? -7.574 4.434 -1.3 1 96.44 50 MET B O 1
ATOM 1369 N N . PHE B 1 51 ? -6.145 4.719 -3.072 1 93.25 51 PHE B N 1
ATOM 1370 C CA . PHE B 1 51 ? -5.68 6.004 -2.561 1 93.25 51 PHE B CA 1
ATOM 1371 C C . PHE B 1 51 ? -6.758 7.066 -2.711 1 93.25 51 PHE B C 1
ATOM 1373 O O . PHE B 1 51 ? -6.957 7.891 -1.812 1 93.25 51 PHE B O 1
ATOM 1380 N N . ILE B 1 52 ? -7.484 7.035 -3.777 1 92.81 52 ILE B N 1
ATOM 1381 C CA . ILE B 1 52 ? -8.547 8 -4.023 1 92.81 52 ILE B CA 1
ATOM 1382 C C . ILE B 1 52 ? -9.672 7.809 -3.008 1 92.81 52 ILE B C 1
ATOM 1384 O O . ILE B 1 52 ? -10.164 8.773 -2.422 1 92.81 52 ILE B O 1
ATOM 1388 N N . LEU B 1 53 ? -10.031 6.672 -2.711 1 93.19 53 LEU B N 1
ATOM 1389 C CA . LEU B 1 53 ? -11.086 6.371 -1.749 1 93.19 53 LEU B CA 1
ATOM 1390 C C . LEU B 1 53 ? -10.656 6.758 -0.337 1 93.19 53 LEU B C 1
ATOM 1392 O O . LEU B 1 53 ? -11.492 7.148 0.482 1 93.19 53 LEU B O 1
ATOM 1396 N N . SER B 1 54 ? -9.375 6.633 -0.056 1 88.25 54 SER B N 1
ATOM 1397 C CA . SER B 1 54 ? -8.836 6.949 1.262 1 88.25 54 SER B CA 1
ATOM 1398 C C . SER B 1 54 ? -8.938 8.445 1.555 1 88.25 54 SER B C 1
ATOM 1400 O O . SER B 1 54 ? -8.875 8.859 2.713 1 88.25 54 SER B O 1
ATOM 1402 N N . ALA B 1 55 ? -9.055 9.266 0.484 1 83.56 55 ALA B N 1
ATOM 1403 C CA . ALA B 1 55 ? -9.156 10.719 0.652 1 83.56 55 ALA B CA 1
ATOM 1404 C C . ALA B 1 55 ? -10.492 11.102 1.271 1 83.56 55 ALA B C 1
ATOM 1406 O O . ALA B 1 55 ? -10.656 12.211 1.782 1 83.56 55 ALA B O 1
ATOM 1407 N N . ILE B 1 56 ? -11.406 10.195 1.126 1 86.06 56 ILE B N 1
ATOM 1408 C CA . ILE B 1 56 ? -12.719 10.391 1.731 1 86.06 56 ILE B CA 1
ATOM 1409 C C . ILE B 1 56 ? -12.797 9.633 3.055 1 86.06 56 ILE B C 1
ATOM 1411 O O . ILE B 1 56 ? -12.969 8.414 3.07 1 86.06 56 ILE B O 1
ATOM 1415 N N . PRO B 1 57 ? -12.797 10.312 4.105 1 85.94 57 PRO B N 1
ATOM 1416 C CA . PRO B 1 57 ? -12.609 9.695 5.426 1 85.94 57 PRO B CA 1
ATOM 1417 C C . PRO B 1 57 ? -13.648 8.617 5.727 1 85.94 57 PRO B C 1
ATOM 1419 O O . PRO B 1 57 ? -13.297 7.531 6.191 1 85.94 57 PRO B O 1
ATOM 1422 N N . VAL B 1 58 ? -14.859 8.852 5.559 1 89.88 58 VAL B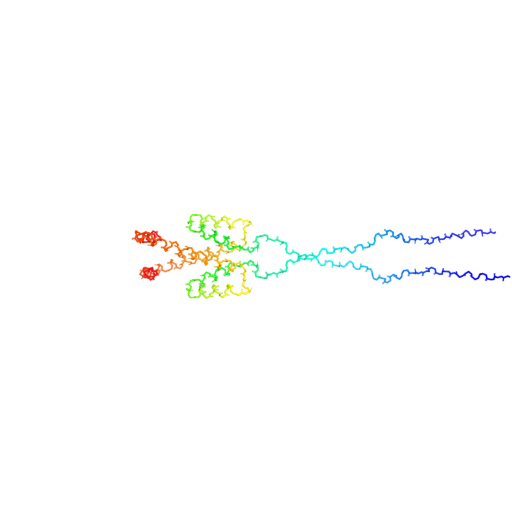 N 1
ATOM 1423 C CA . VAL B 1 58 ? -15.922 7.898 5.875 1 89.88 58 VAL B CA 1
ATOM 1424 C C . VAL B 1 58 ? -15.828 6.695 4.938 1 89.88 58 VAL B C 1
ATOM 1426 O O . VAL B 1 58 ? -15.906 5.547 5.383 1 89.88 58 VAL B O 1
ATOM 1429 N N . VAL B 1 59 ? -15.539 6.97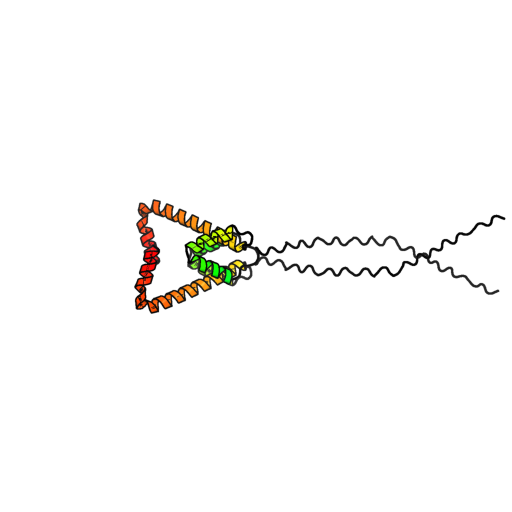7 3.705 1 93.06 59 VAL B N 1
ATOM 1430 C CA . VAL B 1 59 ? -15.469 5.926 2.695 1 93.06 59 VAL B CA 1
ATOM 1431 C C . VAL B 1 59 ? -14.258 5.035 2.961 1 93.06 59 VAL B C 1
ATOM 1433 O O . VAL B 1 59 ? -14.32 3.816 2.789 1 93.06 59 VAL B O 1
ATOM 1436 N N . ASN B 1 60 ? -13.195 5.613 3.469 1 93.31 60 ASN B N 1
ATOM 1437 C CA . ASN B 1 60 ? -11.969 4.871 3.762 1 93.31 60 ASN B CA 1
ATOM 1438 C C . ASN B 1 60 ? -12.203 3.795 4.816 1 93.31 60 ASN B C 1
ATOM 1440 O O . ASN B 1 60 ? -11.859 2.631 4.613 1 93.31 60 ASN B O 1
ATOM 1444 N N . ILE B 1 61 ? -12.922 4.168 5.812 1 92.25 61 ILE B N 1
ATOM 1445 C CA . ILE B 1 61 ? -13.18 3.248 6.914 1 92.25 61 ILE B CA 1
ATOM 1446 C C . ILE B 1 61 ? -14.094 2.123 6.441 1 92.25 61 ILE B C 1
ATOM 1448 O O . ILE B 1 61 ? -13.852 0.95 6.73 1 92.25 61 ILE B O 1
ATOM 1452 N N . ILE B 1 62 ? -15.086 2.484 5.711 1 96.25 62 ILE B N 1
ATOM 1453 C CA . ILE B 1 62 ? -16.031 1.498 5.191 1 96.25 62 ILE B CA 1
ATOM 1454 C C . ILE B 1 62 ? -15.297 0.53 4.262 1 96.25 62 ILE B C 1
ATOM 1456 O O . ILE B 1 62 ? -15.469 -0.687 4.367 1 96.25 62 ILE B O 1
ATOM 1460 N N . CYS B 1 63 ? -14.484 1.029 3.414 1 97.12 63 CYS B N 1
ATOM 1461 C CA . CYS B 1 63 ? -13.758 0.197 2.467 1 97.12 63 CYS B CA 1
ATOM 1462 C C . CYS B 1 63 ? -12.844 -0.787 3.193 1 97.12 63 CYS B C 1
ATOM 1464 O O . CYS B 1 63 ? -12.758 -1.957 2.814 1 97.12 63 CYS B O 1
ATOM 1466 N N . TRP B 1 64 ? -12.109 -0.338 4.219 1 96.25 64 TRP B N 1
ATOM 1467 C CA . TRP B 1 64 ? -11.234 -1.221 4.98 1 96.25 64 TRP B CA 1
ATOM 1468 C C . TRP B 1 64 ? -12.008 -2.396 5.562 1 96.25 64 TRP B C 1
ATOM 1470 O O . TRP B 1 64 ? -11.586 -3.549 5.441 1 96.25 64 TRP B O 1
ATOM 1480 N N . ILE B 1 65 ? -13.188 -2.17 6.059 1 96.62 65 ILE B N 1
ATOM 1481 C CA . ILE B 1 65 ? -14 -3.205 6.691 1 96.62 65 ILE B CA 1
ATOM 1482 C C . ILE B 1 65 ? -14.508 -4.18 5.629 1 96.62 65 ILE B C 1
ATOM 1484 O O . ILE B 1 65 ? -14.352 -5.395 5.77 1 96.62 65 ILE B O 1
ATOM 1488 N N . VAL B 1 66 ? -15.047 -3.629 4.598 1 96.88 66 VAL B N 1
ATOM 1489 C CA . VAL B 1 66 ? -15.633 -4.453 3.549 1 96.88 66 VAL B CA 1
ATOM 1490 C C . VAL B 1 66 ? -14.555 -5.328 2.91 1 96.88 66 VAL B C 1
ATOM 1492 O O . VAL B 1 66 ? -14.766 -6.52 2.688 1 96.88 66 VAL B O 1
ATOM 1495 N N . TRP B 1 67 ? -13.398 -4.793 2.629 1 97.25 67 TRP B N 1
ATOM 1496 C CA . TRP B 1 67 ? -12.352 -5.539 1.941 1 97.25 67 TRP B CA 1
ATOM 1497 C C . TRP B 1 67 ? -11.711 -6.562 2.875 1 97.25 67 TRP B C 1
ATOM 1499 O O . TRP B 1 67 ? -11.297 -7.641 2.436 1 97.25 67 TRP B O 1
ATOM 1509 N N . LEU B 1 68 ? -11.711 -6.344 4.156 1 97.31 68 LEU B N 1
ATOM 1510 C CA . LEU B 1 68 ? -11.102 -7.277 5.094 1 97.31 68 LEU B CA 1
ATOM 1511 C C . LEU B 1 68 ? -12.008 -8.484 5.324 1 97.31 68 LEU B C 1
ATOM 1513 O O . LEU B 1 68 ? -11.523 -9.609 5.477 1 97.31 68 LEU B O 1
ATOM 1517 N N . VAL B 1 69 ? -13.289 -8.32 5.207 1 96.56 69 VAL B N 1
ATOM 1518 C CA . VAL B 1 69 ? -14.242 -9.375 5.523 1 96.56 69 VAL B CA 1
ATOM 1519 C C . VAL B 1 69 ? -14.586 -10.156 4.258 1 96.56 69 VAL B C 1
ATOM 1521 O O . VAL B 1 69 ? -14.945 -11.328 4.324 1 96.56 69 VAL B O 1
ATOM 1524 N N . SER B 1 70 ? -14.391 -9.578 3.115 1 95.81 70 SER B N 1
ATOM 1525 C CA . SER B 1 70 ? -14.742 -10.211 1.851 1 95.81 70 SER B CA 1
ATOM 1526 C C . SER B 1 70 ? -13.75 -11.312 1.489 1 95.81 70 SER B C 1
ATOM 1528 O O . SER B 1 70 ? -12.539 -11.07 1.45 1 95.81 70 SER B O 1
ATOM 1530 N N . PRO B 1 71 ? -14.227 -12.492 1.205 1 94.88 71 PRO B N 1
ATOM 1531 C CA . PRO B 1 71 ? -13.328 -13.594 0.857 1 94.88 71 PRO B CA 1
ATOM 1532 C C . PRO B 1 71 ? -12.742 -13.461 -0.545 1 94.88 71 PRO B C 1
ATOM 1534 O O . PRO B 1 71 ? -11.742 -14.102 -0.864 1 94.88 71 PRO B O 1
ATOM 1537 N N . ASN B 1 72 ? -13.312 -12.562 -1.35 1 95.75 72 ASN B N 1
ATOM 1538 C CA . ASN B 1 72 ? -12.875 -12.445 -2.738 1 95.75 72 ASN B CA 1
ATOM 1539 C C . ASN B 1 72 ? -11.891 -11.297 -2.922 1 95.75 72 ASN B C 1
ATOM 1541 O O . ASN B 1 72 ? -11.422 -11.047 -4.035 1 95.75 72 ASN B O 1
ATOM 1545 N N . THR B 1 73 ? -11.555 -10.766 -1.855 1 96.88 73 THR B N 1
ATOM 1546 C CA . THR B 1 73 ? -10.617 -9.656 -1.938 1 96.88 73 THR B CA 1
ATOM 1547 C C . THR B 1 73 ? -9.195 -10.172 -2.137 1 96.88 73 THR B C 1
ATOM 1549 O O . THR B 1 73 ? -8.797 -11.18 -1.539 1 96.88 73 THR B O 1
ATOM 1552 N N . ASN B 1 74 ? -8.539 -9.5 -2.998 1 98.06 74 ASN B N 1
ATOM 1553 C CA . ASN B 1 74 ? -7.133 -9.797 -3.225 1 98.06 74 ASN B CA 1
ATOM 1554 C C . ASN B 1 74 ? -6.348 -9.82 -1.917 1 98.06 74 ASN B C 1
ATOM 1556 O O . ASN B 1 74 ? -6.457 -8.906 -1.104 1 98.06 74 ASN B O 1
ATOM 1560 N N . LYS B 1 75 ? -5.566 -10.844 -1.71 1 97.56 75 LYS B N 1
ATOM 1561 C CA . LYS B 1 75 ? -4.844 -11.031 -0.455 1 97.56 75 LYS B CA 1
ATOM 1562 C C . LYS B 1 75 ? -3.816 -9.922 -0.245 1 97.56 75 LYS B C 1
ATOM 1564 O O . LYS B 1 75 ? -3.555 -9.516 0.889 1 97.56 75 LYS B O 1
ATOM 1569 N N . ASN B 1 76 ? -3.209 -9.422 -1.312 1 98.44 76 ASN B N 1
ATOM 1570 C CA . ASN B 1 76 ? -2.307 -8.281 -1.196 1 98.44 76 ASN B CA 1
ATOM 1571 C C . ASN B 1 76 ? -3.029 -7.047 -0.661 1 98.44 76 ASN B C 1
ATOM 1573 O O . ASN B 1 76 ? -2.479 -6.305 0.152 1 98.44 76 ASN B O 1
ATOM 1577 N N . LYS B 1 77 ? -4.215 -6.867 -1.151 1 98.31 77 LYS B N 1
ATOM 1578 C CA . LYS B 1 77 ? -5.043 -5.758 -0.693 1 98.31 77 LYS B CA 1
ATOM 1579 C C . LYS B 1 77 ? -5.355 -5.883 0.794 1 98.31 77 LYS B C 1
ATOM 1581 O O . LYS B 1 77 ? -5.246 -4.91 1.542 1 98.31 77 LYS B O 1
ATOM 1586 N N . LYS B 1 78 ? -5.66 -7.07 1.198 1 98.31 78 LYS B N 1
ATOM 1587 C CA . LYS B 1 78 ? -5.961 -7.309 2.607 1 98.31 78 LYS B CA 1
ATOM 1588 C C . LYS B 1 78 ? -4.738 -7.051 3.482 1 98.31 78 LYS B C 1
ATOM 1590 O O . LYS B 1 78 ? -4.836 -6.395 4.52 1 98.31 78 LYS B O 1
ATOM 1595 N N . ASN B 1 79 ? -3.637 -7.547 3.008 1 98.44 79 ASN B N 1
ATOM 1596 C CA . ASN B 1 79 ? -2.396 -7.344 3.752 1 98.44 79 ASN B CA 1
ATOM 1597 C C . ASN B 1 79 ? -2.031 -5.863 3.836 1 98.44 79 ASN B C 1
ATOM 1599 O O . ASN B 1 79 ? -1.552 -5.395 4.871 1 98.44 79 ASN B O 1
ATOM 1603 N N . PHE B 1 80 ? -2.254 -5.121 2.756 1 97.75 80 PHE B N 1
ATOM 1604 C CA . PHE B 1 80 ? -2.037 -3.68 2.744 1 97.75 80 PHE B CA 1
ATOM 1605 C C . PHE B 1 80 ? -2.904 -2.992 3.793 1 97.75 80 PHE B C 1
ATOM 1607 O O . PHE B 1 80 ? -2.424 -2.145 4.547 1 97.75 80 PHE B O 1
ATOM 1614 N N . ILE B 1 81 ? -4.16 -3.359 3.861 1 97.38 81 ILE B N 1
ATOM 1615 C CA . ILE B 1 81 ? -5.102 -2.742 4.793 1 97.38 81 ILE B CA 1
ATOM 1616 C C . ILE B 1 81 ? -4.695 -3.068 6.227 1 97.38 81 ILE B C 1
ATOM 1618 O O . ILE B 1 81 ? -4.676 -2.186 7.09 1 97.38 81 ILE B O 1
ATOM 1622 N N . TRP B 1 82 ? -4.332 -4.32 6.531 1 97.88 82 TRP B N 1
ATOM 1623 C CA . TRP B 1 82 ? -3.857 -4.691 7.863 1 97.88 82 TRP B CA 1
ATOM 1624 C C . TRP B 1 82 ? -2.633 -3.873 8.25 1 97.88 82 TRP B C 1
ATOM 1626 O O . TRP B 1 82 ? -2.514 -3.432 9.398 1 97.88 82 TRP B O 1
ATOM 1636 N N . ALA B 1 83 ? -1.726 -3.715 7.309 1 97.75 83 ALA B N 1
ATOM 1637 C CA . ALA B 1 83 ? -0.525 -2.926 7.574 1 97.75 83 ALA B CA 1
ATOM 1638 C C . ALA B 1 83 ? -0.882 -1.476 7.891 1 97.75 83 ALA B C 1
ATOM 1640 O O . ALA B 1 83 ? -0.293 -0.867 8.789 1 97.75 83 ALA B O 1
ATOM 1641 N N . GLN B 1 84 ? -1.881 -0.917 7.137 1 95.25 84 GLN B N 1
ATOM 1642 C CA . GLN B 1 84 ? -2.336 0.445 7.398 1 95.25 84 GLN B CA 1
ATOM 1643 C C . GLN B 1 84 ? -2.947 0.562 8.797 1 95.25 84 GLN B C 1
ATOM 1645 O O . GLN B 1 84 ? -2.676 1.523 9.516 1 95.25 84 GLN B O 1
ATOM 1650 N N . ILE B 1 85 ? -3.727 -0.402 9.234 1 95.25 85 ILE B N 1
ATOM 1651 C CA . ILE B 1 85 ? -4.383 -0.408 10.539 1 95.25 85 ILE B CA 1
ATOM 1652 C C . ILE B 1 85 ? -3.334 -0.47 11.648 1 95.25 85 ILE B C 1
ATOM 1654 O O . ILE B 1 85 ? -3.395 0.295 12.609 1 95.25 85 ILE B O 1
ATOM 1658 N N . ILE B 1 86 ? -2.365 -1.284 11.445 1 97.5 86 ILE B N 1
ATOM 1659 C CA . ILE B 1 86 ? -1.302 -1.425 12.43 1 97.5 86 ILE B CA 1
ATOM 1660 C C . ILE B 1 86 ? -0.523 -0.115 12.539 1 97.5 86 ILE B C 1
ATOM 1662 O O . ILE B 1 86 ? -0.229 0.35 13.641 1 97.5 86 ILE B O 1
ATOM 1666 N N . MET B 1 87 ? -0.214 0.474 11.391 1 94.12 87 MET B N 1
ATOM 1667 C CA . MET B 1 87 ? 0.56 1.713 11.406 1 94.12 87 MET B CA 1
ATOM 1668 C C . MET B 1 87 ? -0.235 2.844 12.047 1 94.12 87 MET B C 1
ATOM 1670 O O . MET B 1 87 ? 0.327 3.67 12.766 1 94.12 87 MET B O 1
ATOM 1674 N N . VAL B 1 88 ? -1.55 2.932 11.812 1 90.88 88 VAL B N 1
ATOM 1675 C CA . VAL B 1 88 ? -2.4 3.939 12.438 1 90.88 88 VAL B CA 1
ATOM 1676 C C . VAL B 1 88 ? -2.438 3.721 13.953 1 90.88 88 VAL B C 1
ATOM 1678 O O . VAL B 1 88 ? -2.324 4.676 14.727 1 90.88 88 VAL B O 1
ATOM 1681 N N . ALA B 1 89 ? -2.533 2.527 14.406 1 94.88 89 ALA B N 1
ATOM 1682 C CA . ALA B 1 89 ? -2.541 2.203 15.836 1 94.88 89 ALA B CA 1
ATOM 1683 C C . ALA B 1 89 ? -1.223 2.598 16.484 1 94.88 89 ALA B C 1
ATOM 1685 O O . ALA B 1 89 ? -1.216 3.213 17.562 1 94.88 89 ALA B O 1
ATOM 1686 N N . VAL B 1 90 ? -0.156 2.252 15.82 1 94.75 90 VAL B N 1
ATOM 1687 C CA . VAL B 1 90 ? 1.165 2.592 16.344 1 94.75 90 VAL B CA 1
ATOM 1688 C C . VAL B 1 90 ? 1.313 4.109 16.422 1 94.75 90 VAL B C 1
ATOM 1690 O O . VAL B 1 90 ? 1.82 4.637 17.422 1 94.75 90 VAL B O 1
ATOM 1693 N N . ALA B 1 91 ? 0.873 4.785 15.391 1 88.19 91 ALA B N 1
ATOM 1694 C CA . ALA B 1 91 ? 0.936 6.246 15.383 1 88.19 91 ALA B CA 1
ATOM 1695 C C . ALA B 1 91 ? 0.113 6.836 16.531 1 88.19 91 ALA B C 1
ATOM 1697 O O . ALA B 1 91 ? 0.549 7.777 17.188 1 88.19 91 ALA B O 1
ATOM 1698 N N . TYR B 1 92 ? -1.063 6.32 16.812 1 88.25 92 TYR B N 1
ATOM 1699 C CA . TYR B 1 92 ? -1.918 6.812 17.891 1 88.25 92 TYR B CA 1
ATOM 1700 C C . TYR B 1 92 ? -1.264 6.598 19.25 1 88.25 92 TYR B C 1
ATOM 1702 O O . TYR B 1 92 ? -1.29 7.484 20.109 1 88.25 92 TYR B O 1
ATOM 1710 N N . VAL B 1 93 ? -0.661 5.469 19.422 1 92.19 93 VAL B N 1
ATOM 1711 C CA . VAL B 1 93 ? 0.037 5.172 20.672 1 92.19 93 VAL B CA 1
ATOM 1712 C C . VAL B 1 93 ? 1.2 6.141 20.859 1 92.19 93 VAL B C 1
ATOM 1714 O O . VAL B 1 93 ? 1.402 6.676 21.953 1 92.19 93 VAL B O 1
ATOM 1717 N N . ALA B 1 94 ? 1.903 6.43 19.766 1 86.31 94 ALA B N 1
ATOM 1718 C CA . ALA B 1 94 ? 3.033 7.352 19.828 1 86.31 94 ALA B CA 1
ATOM 1719 C C . ALA B 1 94 ? 2.57 8.766 20.172 1 86.31 94 ALA B C 1
ATOM 1721 O O . ALA B 1 94 ? 3.201 9.445 20.984 1 86.31 94 ALA B O 1
ATOM 1722 N N . VAL B 1 95 ? 1.472 9.125 19.641 1 84.81 95 VAL B N 1
ATOM 1723 C CA . VAL B 1 95 ? 0.925 10.453 19.875 1 84.81 95 VAL B CA 1
ATOM 1724 C C . VAL B 1 95 ? 0.465 10.57 21.328 1 84.81 95 VAL B C 1
ATOM 1726 O O . VAL B 1 95 ? 0.715 11.578 21.984 1 84.81 95 VAL B O 1
ATOM 1729 N N . ILE B 1 96 ? -0.169 9.594 21.859 1 85.75 96 ILE B N 1
ATOM 1730 C CA . ILE B 1 96 ? -0.657 9.586 23.234 1 85.75 96 ILE B CA 1
ATOM 1731 C C . ILE B 1 96 ? 0.523 9.641 24.203 1 85.75 96 ILE B C 1
ATOM 1733 O O . ILE B 1 96 ? 0.507 10.414 25.172 1 85.75 96 ILE B O 1
ATOM 1737 N N . VAL B 1 97 ? 1.54 8.906 23.984 1 86 97 VAL B N 1
ATOM 1738 C CA . VAL B 1 97 ? 2.734 8.898 24.828 1 86 97 VAL B CA 1
ATOM 1739 C C . VAL B 1 97 ? 3.414 10.266 24.781 1 86 97 VAL B C 1
ATOM 1741 O O . VAL B 1 97 ? 3.846 10.789 25.797 1 86 97 VAL B O 1
ATOM 1744 N N . ALA B 1 98 ? 3.453 10.82 23.547 1 80.38 98 ALA B N 1
ATOM 1745 C CA . ALA B 1 98 ? 4.066 12.133 23.375 1 80.38 98 ALA B CA 1
ATOM 1746 C C . ALA B 1 98 ? 3.271 13.211 24.109 1 80.38 98 ALA B C 1
ATOM 1748 O O . ALA B 1 98 ? 3.852 14.109 24.734 1 80.38 98 ALA B O 1
ATOM 1749 N N . LEU B 1 99 ? 1.995 13.117 24.078 1 81.06 99 LEU B N 1
ATOM 1750 C CA . LEU B 1 99 ? 1.121 14.086 24.734 1 81.06 99 LEU B CA 1
ATOM 1751 C C . LEU B 1 99 ? 1.217 13.969 26.25 1 81.06 99 LEU B C 1
ATOM 1753 O O . LEU B 1 99 ? 1.177 14.977 26.953 1 81.06 99 LEU B O 1
ATOM 1757 N N . THR B 1 100 ? 1.217 12.836 26.594 1 80.75 100 THR B N 1
ATOM 1758 C CA . THR B 1 100 ? 1.289 12.648 28.047 1 80.75 100 THR B CA 1
ATOM 1759 C C . THR B 1 100 ? 2.66 13.055 28.578 1 80.75 100 THR B C 1
ATOM 1761 O O . THR B 1 100 ? 2.775 13.531 29.703 1 80.75 100 THR B O 1
ATOM 1764 N N . THR B 1 101 ? 3.609 12.773 27.672 1 74.69 101 THR B N 1
ATOM 1765 C CA . THR B 1 101 ? 4.938 13.195 28.094 1 74.69 101 THR B CA 1
ATOM 1766 C C . THR B 1 101 ? 5.113 14.695 27.922 1 74.69 101 THR B C 1
ATOM 1768 O O . THR B 1 101 ? 5.836 15.344 28.672 1 74.69 101 THR B O 1
ATOM 1771 N N . THR B 1 102 ? 4.547 15.172 26.609 1 60.97 102 THR B N 1
ATOM 1772 C CA . THR B 1 102 ? 4.656 16.609 26.375 1 60.97 102 THR B CA 1
ATOM 1773 C C . THR B 1 102 ? 3.594 17.375 27.172 1 60.97 102 THR B C 1
ATOM 1775 O O . THR B 1 102 ? 3.422 18.578 27 1 60.97 102 THR B O 1
ATOM 1778 N N . SER B 1 103 ? 2.602 17.109 27.844 1 55.88 103 SER B N 1
ATOM 1779 C CA . SER B 1 103 ? 2.217 18.188 28.75 1 55.88 103 SER B CA 1
ATOM 1780 C C . SER B 1 103 ? 3.406 19.094 29.062 1 55.88 103 SER B C 1
ATOM 1782 O O . SER B 1 103 ? 3.244 20.297 29.281 1 55.88 103 SER B O 1
ATOM 1784 N N . LEU B 1 104 ? 4.691 18.688 28.906 1 46.91 104 LEU B N 1
ATOM 1785 C CA . LEU B 1 104 ? 5.871 19.453 28.516 1 46.91 104 LEU B CA 1
ATOM 1786 C C . LEU B 1 104 ? 5.996 19.531 27 1 46.91 104 LEU B C 1
ATOM 1788 O O . LEU B 1 104 ? 6.637 20.438 26.469 1 46.91 104 LEU B O 1
ATOM 1792 N N . GLY B 1 105 ? 5.445 18.734 25.984 1 47.97 105 GLY B N 1
ATOM 1793 C CA . GLY B 1 105 ? 5.617 18.422 24.562 1 47.97 105 GLY B CA 1
ATOM 1794 C C . GLY B 1 105 ? 4.531 19.016 23.688 1 47.97 105 GLY B C 1
ATOM 1795 O O . GLY B 1 105 ? 4.473 18.734 22.5 1 47.97 105 GLY B O 1
ATOM 1796 N N . VAL B 1 106 ? 3.439 19.5 24.031 1 51.47 106 VAL B N 1
ATOM 1797 C CA . VAL B 1 106 ? 2.543 20.266 23.188 1 51.47 106 VAL B CA 1
ATOM 1798 C C . VAL B 1 106 ? 3.357 21.219 22.312 1 51.47 106 VAL B C 1
ATOM 1800 O O . VAL B 1 106 ? 2.932 21.578 21.219 1 51.47 106 VAL B O 1
ATOM 1803 N N . ASN B 1 107 ? 4.41 21.781 22.828 1 52.44 107 ASN B N 1
ATOM 1804 C CA . ASN B 1 107 ? 5.332 22.625 22.094 1 52.44 107 ASN B CA 1
ATOM 1805 C C . ASN B 1 107 ? 5.992 21.875 20.938 1 52.44 107 ASN B C 1
ATOM 1807 O O . ASN B 1 107 ? 6.25 22.453 19.875 1 52.44 107 ASN B O 1
ATOM 1811 N N . TYR B 1 108 ? 6.246 20.609 21.109 1 49.19 108 TYR B N 1
ATOM 1812 C CA . TYR B 1 108 ? 6.945 19.875 20.062 1 49.19 108 TYR B CA 1
ATOM 1813 C C . TYR B 1 108 ? 6.02 19.578 18.891 1 49.19 108 TYR B C 1
ATOM 1815 O O . TYR B 1 108 ? 6.43 19.688 17.719 1 49.19 108 TYR B O 1
ATOM 1823 N N . LEU B 1 109 ? 4.844 19.188 19.062 1 47.59 109 LEU B N 1
ATOM 1824 C CA . LEU B 1 109 ? 3.918 18.969 17.969 1 47.59 109 LEU B CA 1
ATOM 1825 C C . LEU B 1 109 ? 3.65 20.281 17.219 1 47.59 109 LEU B C 1
ATOM 1827 O O . LEU B 1 109 ? 3.566 20.297 15.992 1 47.59 109 LEU B O 1
ATOM 1831 N N . SER B 1 110 ? 3.48 21.391 17.922 1 52.22 110 SER B N 1
ATOM 1832 C CA . SER B 1 110 ? 3.432 22.703 17.266 1 52.22 110 SER B CA 1
ATOM 1833 C C . SER B 1 110 ? 4.699 22.969 16.469 1 52.22 110 SER B C 1
ATOM 1835 O O . SER B 1 110 ? 4.633 23.5 15.359 1 52.22 110 SER B O 1
ATOM 1837 N N . ASP B 1 111 ? 5.855 22.562 16.922 1 47.66 111 ASP B N 1
ATOM 1838 C CA . ASP B 1 111 ? 7.121 22.75 16.219 1 47.66 111 ASP B CA 1
ATOM 1839 C C . ASP B 1 111 ? 7.207 21.844 14.984 1 47.66 111 ASP B C 1
ATOM 1841 O O . ASP B 1 111 ? 7.652 22.266 13.922 1 47.66 111 ASP B O 1
ATOM 1845 N N . LEU B 1 112 ? 6.898 20.641 15.102 1 43.69 112 LEU B N 1
ATOM 1846 C CA . LEU B 1 112 ? 6.918 19.703 13.984 1 43.69 112 LEU B CA 1
ATOM 1847 C C . LEU B 1 112 ? 5.898 20.109 12.922 1 43.69 112 LEU B C 1
ATOM 1849 O O . LEU B 1 112 ? 6.188 20.031 11.727 1 43.69 112 LEU B O 1
ATOM 1853 N N . MET B 1 113 ? 4.684 20.406 13.297 1 45.94 113 MET B N 1
ATOM 1854 C CA . MET B 1 113 ? 3.701 20.922 12.344 1 45.94 113 MET B CA 1
ATOM 1855 C C . MET B 1 113 ? 4.203 22.203 11.68 1 45.94 113 MET B C 1
ATOM 1857 O O . MET B 1 113 ? 4.012 22.391 10.477 1 45.94 113 MET B O 1
ATOM 1861 N N . VAL B 1 114 ? 4.875 23.078 12.438 1 44.72 114 VAL B N 1
ATOM 1862 C CA . VAL B 1 114 ? 5.496 24.281 11.906 1 44.72 114 VAL B CA 1
ATOM 1863 C C . VAL B 1 114 ? 6.691 23.906 11.031 1 44.72 114 VAL B C 1
ATOM 1865 O O . VAL B 1 114 ? 6.926 24.531 9.992 1 44.72 114 VAL B O 1
ATOM 1868 N N . ALA B 1 115 ? 7.402 22.797 11.305 1 44.19 115 ALA B N 1
ATOM 1869 C CA . ALA B 1 115 ? 8.539 22.359 10.508 1 44.19 115 ALA B CA 1
ATOM 1870 C C . ALA B 1 115 ? 8.086 21.703 9.203 1 44.19 115 ALA B C 1
ATOM 1872 O O . ALA B 1 115 ? 8.773 21.781 8.188 1 44.19 115 ALA B O 1
ATOM 1873 N N . LEU B 1 116 ? 7.027 21.109 9.203 1 41.97 116 LEU B N 1
ATOM 1874 C CA . LEU B 1 116 ? 6.512 20.422 8.016 1 41.97 116 LEU B CA 1
ATOM 1875 C C . LEU B 1 116 ? 5.727 21.391 7.133 1 41.97 116 LEU B C 1
ATOM 1877 O O . LEU B 1 116 ? 5.457 21.094 5.969 1 41.97 116 LEU B O 1
ATOM 1881 N N . LEU B 1 117 ? 5.367 22.469 7.645 1 39.31 117 LEU B N 1
ATOM 1882 C CA . LEU B 1 117 ? 4.859 23.562 6.828 1 39.31 117 LEU B CA 1
ATOM 1883 C C . LEU B 1 117 ? 5.996 24.469 6.359 1 39.31 117 LEU B C 1
ATOM 1885 O O . LEU B 1 117 ? 5.953 25 5.25 1 39.31 117 LEU B O 1
#

Organism: NCBI:txid290054

Radius of gyration: 38.2 Å; Cα contacts (8 Å, |Δi|>4): 113; chains: 2; bounding box: 32×136×85 Å

Sequence (234 aa):
MEDYNNQYYQPNQNPNPNQPPYQPQYQQPIYQQPYDPTTEVMSIGSYILMFILSAIPVVNIICWIVWLVSPNTNKNKKNFIWAQIIMVAVAYVAVIVALTTTSLGVNYLSDLMVALLMEDYNNQYYQPNQNPNPNQPPYQPQYQQPIYQQPYDPTTEVMSIGSYILMFILSAIPVVNIICWIVWLVSPNTNKNKKNFIWAQIIMVAVAYVAVIVALTTTSLGVNYLSDLMVALL

pLDDT: mean 72.62, std 24.55, range [33.41, 98.5]

Secondary structure (DSSP, 8-state):
----------------TTS-----------------GGGSPPPHHHHHHHHHHHTSHHHHHHHHHHHHH-TTS-HHHHHHHHHHHHHHHHHHHHHHHHHHHHTTTHHHHHHHHHHH-/----------------TTS-----------------GGGSPPPHHHHHHHHHHHTSHHHHHHHHHHHHH-TTS-HHHHHHHHHHHHHHHHHHHHHHHHHHHHTTTHHHHHHHHHHH-

Solvent-accessible surface area (backbone atoms only — not comparable to full-atom values): 14113 Å² total; per-residue (Å²): 137,82,82,79,78,79,79,77,78,78,72,76,74,68,78,69,78,74,58,73,73,82,69,74,74,77,70,68,77,76,81,66,74,74,88,57,81,35,46,56,69,58,54,39,65,59,47,40,50,53,54,58,41,48,74,38,65,71,53,29,55,51,47,52,51,53,44,62,70,40,86,77,38,39,46,44,57,37,25,48,49,53,25,50,53,51,51,52,50,52,50,50,53,52,49,51,54,45,47,69,59,7,79,80,34,64,63,50,57,55,47,50,57,57,67,75,99,138,84,82,79,79,79,78,78,79,78,75,74,72,66,77,70,78,76,59,70,73,82,66,74,73,78,70,68,77,76,80,65,74,74,88,56,81,35,48,56,67,56,53,39,65,59,48,39,52,55,53,58,42,49,74,37,66,70,54,29,56,52,47,52,53,54,45,62,70,39,86,77,39,40,47,44,57,38,24,47,49,53,24,51,52,51,51,52,50,52,49,50,52,51,50,52,53,43,47,69,62,7,83,78,32,62,62,50,56,55,47,49,57,56,66,74,98

Foldseek 3Di:
DDPPPPPPPPPPPPPPVPPPPPPPPPPPPPPPVPDQPLADDDDPVVVVVLVVLVVPPVSNVVVLVVLCPDPNHRPVVVVVSVVVVVVVVVVVVVVVVQVVVVVVCPVVVVVVVVVVD/DDPPPPPPPPPPPPVPVPPPPPPPPPPVPPVPVPDQPLADDDDPVVVVVLVVLVVPPVSNVVVLVCLCPDPNHRPVVVVVSVVVVVVVVVVVVVVVVQVVVCVCRVVVVVVVVVVVD